Protein AF-A0A7C3JIW9-F1 (afdb_monomer_lite)

Radius of gyration: 34.27 Å; chains: 1; bounding box: 66×111×106 Å

Structure (mmCIF, N/CA/C/O backbone):
data_AF-A0A7C3JIW9-F1
#
_entry.id   AF-A0A7C3JIW9-F1
#
loop_
_atom_site.group_PDB
_atom_site.id
_atom_site.type_symbol
_atom_site.label_atom_id
_atom_site.label_alt_id
_atom_site.label_comp_id
_atom_site.label_asym_id
_atom_site.label_entity_id
_atom_site.label_seq_id
_atom_site.pdbx_PDB_ins_code
_atom_site.Cartn_x
_atom_site.Cartn_y
_atom_site.Cartn_z
_atom_site.occupancy
_atom_site.B_iso_or_equiv
_atom_site.auth_seq_id
_atom_site.auth_comp_id
_atom_site.auth_asym_id
_atom_site.auth_atom_id
_atom_site.pdbx_PDB_model_num
ATOM 1 N N . MET A 1 1 ? -49.066 8.153 -18.040 1.00 36.25 1 MET A N 1
ATOM 2 C CA . MET A 1 1 ? -49.558 6.985 -18.808 1.00 36.25 1 MET A CA 1
ATOM 3 C C . MET A 1 1 ? -48.974 7.048 -20.218 1.00 36.25 1 MET A C 1
ATOM 5 O O . MET A 1 1 ? -48.741 8.161 -20.672 1.00 36.25 1 MET A O 1
ATOM 9 N N . PRO A 1 2 ? -48.590 5.909 -20.821 1.00 54.94 2 PRO A N 1
ATOM 10 C CA . PRO A 1 2 ? -47.281 5.767 -21.467 1.00 54.94 2 PRO A CA 1
ATOM 11 C C . PRO A 1 2 ? -47.337 5.620 -22.997 1.00 54.94 2 PRO A C 1
ATOM 13 O O . PRO A 1 2 ? -48.343 5.190 -23.548 1.00 54.94 2 PRO A O 1
ATOM 16 N N . ALA A 1 3 ? -46.205 5.871 -23.660 1.00 46.78 3 ALA A N 1
ATOM 17 C CA . ALA A 1 3 ? -45.911 5.346 -24.991 1.00 46.78 3 ALA A CA 1
ATOM 18 C C . ALA A 1 3 ? -44.520 4.696 -24.953 1.00 46.78 3 ALA A C 1
ATOM 20 O O . ALA A 1 3 ? -43.492 5.370 -24.930 1.00 46.78 3 ALA A O 1
ATOM 21 N N . ALA A 1 4 ? -44.518 3.367 -24.862 1.00 42.16 4 ALA A N 1
ATOM 22 C CA . ALA A 1 4 ? -43.347 2.518 -25.000 1.00 42.16 4 ALA A CA 1
ATOM 23 C C . ALA A 1 4 ? -43.111 2.243 -26.491 1.00 42.16 4 ALA A C 1
ATOM 25 O O . ALA A 1 4 ? -44.047 1.855 -27.189 1.00 42.16 4 ALA A O 1
ATOM 26 N N . LEU A 1 5 ? -41.872 2.393 -26.968 1.00 52.31 5 LEU A N 1
ATOM 27 C CA . LEU A 1 5 ? -41.464 1.870 -28.269 1.00 52.31 5 LEU A CA 1
ATOM 28 C C . LEU A 1 5 ? -40.493 0.706 -28.054 1.00 52.31 5 LEU A C 1
ATOM 30 O O . LEU A 1 5 ? -39.359 0.871 -27.611 1.00 52.31 5 LEU A O 1
ATOM 34 N N . HIS A 1 6 ? -41.013 -0.483 -28.334 1.00 39.84 6 HIS A N 1
ATOM 35 C CA . HIS A 1 6 ? -40.306 -1.747 -28.464 1.00 39.84 6 HIS A CA 1
ATOM 36 C C . HIS A 1 6 ? -39.384 -1.717 -29.691 1.00 39.84 6 HIS A C 1
ATOM 38 O O . HIS A 1 6 ? -39.814 -1.332 -30.777 1.00 39.84 6 HIS A O 1
ATOM 44 N N . ALA A 1 7 ? -38.155 -2.213 -29.544 1.00 49.06 7 ALA A N 1
ATOM 45 C CA . ALA A 1 7 ? -37.331 -2.641 -30.669 1.00 49.06 7 ALA A CA 1
ATOM 46 C C . ALA A 1 7 ? -36.839 -4.069 -30.405 1.00 49.06 7 ALA A C 1
ATOM 48 O O . ALA A 1 7 ? -35.912 -4.311 -29.635 1.00 49.06 7 ALA A O 1
ATOM 49 N N . ASP A 1 8 ? -37.541 -4.993 -31.052 1.00 43.00 8 ASP A N 1
ATOM 50 C CA . ASP A 1 8 ? -37.304 -6.427 -31.144 1.00 43.00 8 ASP A CA 1
ATOM 51 C C . ASP A 1 8 ? -36.061 -6.700 -32.016 1.00 43.00 8 ASP A C 1
ATOM 53 O O . ASP A 1 8 ? -35.948 -6.195 -33.137 1.00 43.00 8 ASP A O 1
ATOM 57 N N . LYS A 1 9 ? -35.113 -7.500 -31.517 1.00 49.69 9 LYS A N 1
ATOM 58 C CA . LYS A 1 9 ? -34.035 -8.083 -32.331 1.00 49.69 9 LYS A CA 1
ATOM 59 C C . LYS A 1 9 ? -33.938 -9.578 -32.060 1.00 49.69 9 LYS A C 1
ATOM 61 O O . LYS A 1 9 ? -33.103 -10.049 -31.295 1.00 49.69 9 LYS A O 1
ATOM 66 N N . LYS A 1 10 ? -34.770 -10.325 -32.781 1.00 43.34 10 LYS A N 1
ATOM 67 C CA . LYS A 1 10 ? -34.590 -11.751 -33.063 1.00 43.34 10 LYS A CA 1
ATOM 68 C C . LYS A 1 10 ? -33.327 -11.954 -33.906 1.00 43.34 10 LYS A C 1
ATOM 70 O O . LYS A 1 10 ? -33.236 -11.435 -35.017 1.00 43.34 10 LYS A O 1
ATOM 75 N N . LYS A 1 11 ? -32.388 -12.778 -33.434 1.00 48.62 11 LYS A N 1
ATOM 76 C CA . LYS A 1 11 ? -31.471 -13.526 -34.309 1.00 48.62 11 LYS A CA 1
ATOM 77 C C . LYS A 1 11 ? -31.407 -14.993 -33.884 1.00 48.62 11 LYS A C 1
ATOM 79 O O . LYS A 1 11 ? -30.791 -15.354 -32.894 1.00 48.62 11 LYS A O 1
ATOM 84 N N . LEU A 1 12 ? -32.158 -15.759 -34.670 1.00 44.12 12 LEU A N 1
ATOM 85 C CA . LEU A 1 12 ? -31.989 -17.130 -35.146 1.00 44.12 12 LEU A CA 1
ATOM 86 C C . LEU A 1 12 ? -30.796 -17.964 -34.643 1.00 44.12 12 LEU A C 1
ATOM 88 O O . LEU A 1 12 ? -29.633 -17.587 -34.750 1.00 44.12 12 LEU A O 1
ATOM 92 N N . TYR A 1 13 ? -31.182 -19.172 -34.234 1.00 41.56 13 TYR A N 1
ATOM 93 C CA . TYR A 1 13 ? -30.413 -20.391 -34.018 1.00 41.56 13 TYR A CA 1
ATOM 94 C C . TYR A 1 13 ? -29.635 -20.875 -35.260 1.00 41.56 13 TYR A C 1
ATOM 96 O O . TYR A 1 13 ? -30.205 -20.994 -36.341 1.00 41.56 13 TYR A O 1
ATOM 104 N N . LEU A 1 14 ? -28.390 -21.303 -35.039 1.00 39.44 14 LEU A N 1
ATOM 105 C CA . LEU A 1 14 ? -27.704 -22.448 -35.666 1.00 39.44 14 LEU A CA 1
ATOM 106 C C . LEU A 1 14 ? -26.833 -23.035 -34.530 1.00 39.44 14 LEU A C 1
ATOM 108 O O . LEU A 1 14 ? -26.071 -22.290 -33.934 1.00 39.44 14 LEU A O 1
ATOM 112 N N . GLY A 1 15 ? -26.904 -24.283 -34.066 1.00 34.44 15 GLY A N 1
ATOM 113 C CA . GLY A 1 15 ? -27.316 -25.522 -34.710 1.00 34.44 15 GLY A CA 1
ATOM 114 C C . GLY A 1 15 ? -26.090 -26.358 -35.093 1.00 34.44 15 GLY A C 1
ATOM 115 O O . GLY A 1 15 ? -25.918 -26.595 -36.278 1.00 34.44 15 GLY A O 1
ATOM 116 N N . TRP A 1 16 ? -25.237 -26.772 -34.141 1.00 31.62 16 TRP A N 1
ATOM 117 C CA . TRP A 1 16 ? -24.147 -27.742 -34.375 1.00 31.62 16 TRP A CA 1
ATOM 118 C C . TRP A 1 16 ? -24.217 -28.902 -33.355 1.00 31.62 16 TRP A C 1
ATOM 120 O O . TRP A 1 16 ? -24.271 -28.631 -32.153 1.00 31.62 16 TRP A O 1
ATOM 130 N N . PRO A 1 17 ? -24.247 -30.177 -33.799 1.00 52.00 17 PRO A N 1
ATOM 131 C CA . PRO A 1 17 ? -24.372 -31.343 -32.927 1.00 52.00 17 PRO A CA 1
ATOM 132 C C . PRO A 1 17 ? -23.022 -31.955 -32.498 1.00 52.00 17 PRO A C 1
ATOM 134 O O . PRO A 1 17 ? -22.064 -32.005 -33.260 1.00 52.00 17 PRO A O 1
ATOM 137 N N . ILE A 1 18 ? -23.019 -32.435 -31.250 1.00 46.34 18 ILE A N 1
ATOM 138 C CA . ILE A 1 18 ? -22.405 -33.649 -30.672 1.00 46.34 18 ILE A CA 1
ATOM 139 C C . ILE A 1 18 ? -21.293 -34.341 -31.486 1.00 46.34 18 ILE A C 1
ATOM 141 O O . ILE A 1 18 ? -21.593 -34.969 -32.495 1.00 46.34 18 ILE A O 1
ATOM 145 N N . VAL A 1 19 ? -20.087 -34.445 -30.904 1.00 43.50 19 VAL A N 1
ATOM 146 C CA . VAL A 1 19 ? -19.299 -35.697 -30.904 1.00 43.50 19 VAL A CA 1
ATOM 147 C C . VAL A 1 19 ? -18.558 -35.834 -29.569 1.00 43.50 19 VAL A C 1
ATOM 149 O O . VAL A 1 19 ? -17.595 -35.124 -29.293 1.00 43.50 19 VAL A O 1
ATOM 152 N N . ALA A 1 20 ? -19.018 -36.773 -28.744 1.00 42.78 20 ALA A N 1
ATOM 153 C CA . ALA A 1 20 ? -18.214 -37.412 -27.713 1.00 42.78 20 ALA A CA 1
ATOM 154 C C . ALA A 1 20 ? -17.503 -38.610 -28.359 1.00 42.78 20 ALA A C 1
ATOM 156 O O . ALA A 1 20 ? -18.163 -39.440 -28.984 1.00 42.78 20 ALA A O 1
ATOM 157 N N . LEU A 1 21 ? -16.184 -38.722 -28.199 1.00 37.53 21 LEU A N 1
ATOM 158 C CA . LEU A 1 21 ? -15.463 -39.958 -28.487 1.00 37.53 21 LEU A CA 1
ATOM 159 C C . LEU A 1 21 ? -14.427 -40.209 -27.389 1.00 37.53 21 LEU A C 1
ATOM 161 O O . LEU A 1 21 ? -13.447 -39.484 -27.241 1.00 37.53 21 LEU A O 1
ATOM 165 N N . ILE A 1 22 ? -14.702 -41.250 -26.609 1.00 41.97 22 ILE A N 1
ATOM 166 C CA . ILE A 1 22 ? -13.777 -41.916 -25.699 1.00 41.97 22 ILE A CA 1
ATOM 167 C C . ILE A 1 22 ? -12.933 -42.870 -26.547 1.00 41.97 22 ILE A C 1
ATOM 169 O O . ILE A 1 22 ? -13.490 -43.692 -27.271 1.00 41.97 22 ILE A O 1
ATOM 173 N N . ALA A 1 23 ? -11.609 -42.809 -26.412 1.00 38.50 23 ALA A N 1
ATOM 174 C CA . ALA A 1 23 ? -10.719 -43.888 -26.826 1.00 38.50 23 ALA A CA 1
ATOM 175 C C . ALA A 1 23 ? -9.665 -44.130 -25.738 1.00 38.50 23 ALA A C 1
ATOM 177 O O . ALA A 1 23 ? -8.762 -43.328 -25.510 1.00 38.50 23 ALA A O 1
ATOM 178 N N . LEU A 1 24 ? -9.852 -45.253 -25.049 1.00 37.19 24 LEU A N 1
ATOM 179 C CA . LEU A 1 24 ? -8.865 -45.956 -24.241 1.00 37.19 24 LEU A CA 1
ATOM 180 C C . LEU A 1 24 ? -7.803 -46.598 -25.148 1.00 37.19 24 LEU A C 1
ATOM 182 O O . LEU A 1 24 ? -8.142 -47.099 -26.217 1.00 37.19 24 LEU A O 1
ATOM 186 N N . LEU A 1 25 ? -6.584 -46.685 -24.600 1.00 36.66 25 LEU A N 1
ATOM 187 C CA . LEU A 1 25 ? -5.499 -47.662 -24.815 1.00 36.66 25 LEU A CA 1
ATOM 188 C C . LEU A 1 25 ? -4.176 -47.039 -25.277 1.00 36.66 25 LEU A C 1
ATOM 190 O O . LEU A 1 25 ? -4.072 -46.437 -26.339 1.00 36.66 25 LEU A O 1
ATOM 194 N N . GLY A 1 26 ? -3.140 -47.266 -24.466 1.00 32.62 26 GLY A N 1
ATOM 195 C CA . GLY A 1 26 ? -1.760 -46.922 -24.787 1.00 32.62 26 GLY A CA 1
ATOM 196 C C . GLY A 1 26 ? -0.817 -47.083 -23.600 1.00 32.62 26 GLY A C 1
ATOM 197 O O . GLY A 1 26 ? -0.236 -46.107 -23.141 1.00 32.62 26 GLY A O 1
ATOM 198 N N . PHE A 1 27 ? -0.687 -48.309 -23.084 1.00 37.19 27 PHE A N 1
ATOM 199 C CA . PHE A 1 27 ? 0.429 -48.700 -22.221 1.00 37.19 27 PHE A CA 1
ATOM 200 C C . PHE A 1 27 ? 1.753 -48.450 -22.959 1.00 37.19 27 PHE A C 1
ATOM 202 O O . PHE A 1 27 ? 2.008 -49.049 -23.999 1.00 37.19 27 PHE A O 1
ATOM 209 N N . GLY A 1 28 ? 2.597 -47.592 -22.393 1.00 33.81 28 GLY A N 1
ATOM 210 C CA . GLY A 1 28 ? 3.961 -47.344 -22.844 1.00 33.81 28 GLY A CA 1
ATOM 211 C C . GLY A 1 28 ? 4.848 -47.105 -21.632 1.00 33.81 28 GLY A C 1
ATOM 212 O O . GLY A 1 28 ? 4.956 -45.990 -21.135 1.00 33.81 28 GLY A O 1
ATOM 213 N N . SER A 1 29 ? 5.428 -48.191 -21.129 1.00 38.28 29 SER A N 1
ATOM 214 C CA . SER A 1 29 ? 6.456 -48.207 -20.092 1.00 38.28 29 SER A CA 1
ATOM 215 C C . SER A 1 29 ? 7.681 -47.407 -20.544 1.00 38.28 29 SER A C 1
ATOM 217 O O . SER A 1 29 ? 8.340 -47.807 -21.501 1.00 38.28 29 SER A O 1
ATOM 219 N N . TRP A 1 30 ? 8.035 -46.337 -19.824 1.00 38.78 30 TRP A N 1
ATOM 220 C CA . TRP A 1 30 ? 9.399 -45.807 -19.824 1.00 38.78 30 TRP A CA 1
ATOM 221 C C . TRP A 1 30 ? 9.915 -45.728 -18.385 1.00 38.78 30 TRP A C 1
ATOM 223 O O . TRP A 1 30 ? 9.346 -45.095 -17.499 1.00 38.78 30 TRP A O 1
ATOM 233 N N . SER A 1 31 ? 10.983 -46.483 -18.187 1.00 38.09 31 SER A N 1
ATOM 234 C CA . SER A 1 31 ? 11.779 -46.711 -16.995 1.00 38.09 31 SER A CA 1
ATOM 235 C C . SER A 1 31 ? 12.385 -45.457 -16.356 1.00 38.09 31 SER A C 1
ATOM 237 O O . SER A 1 31 ? 13.038 -44.669 -17.032 1.00 38.09 31 SER A O 1
ATOM 239 N N . GLY A 1 32 ? 12.329 -45.421 -15.020 1.00 36.50 32 GLY A N 1
ATOM 240 C CA . GLY A 1 32 ? 13.514 -45.193 -14.185 1.00 36.50 32 GLY A CA 1
ATOM 241 C C . GLY A 1 32 ? 13.957 -43.748 -13.965 1.00 36.50 32 GLY A C 1
ATOM 242 O O . GLY A 1 32 ? 14.911 -43.290 -14.582 1.00 36.50 32 GLY A O 1
ATOM 243 N N . GLY A 1 33 ? 13.353 -43.082 -12.978 1.00 35.34 33 GLY A N 1
ATOM 244 C CA . GLY A 1 33 ? 13.836 -41.811 -12.435 1.00 35.34 33 GLY A CA 1
ATOM 245 C C . GLY A 1 33 ? 13.324 -41.562 -11.015 1.00 35.34 33 GLY A C 1
ATOM 246 O O . GLY A 1 33 ? 12.298 -40.925 -10.829 1.00 35.34 33 GLY A O 1
ATOM 247 N N . ASN A 1 34 ? 14.026 -42.132 -10.032 1.00 40.06 34 ASN A N 1
ATOM 248 C CA . ASN A 1 34 ? 14.029 -41.854 -8.585 1.00 40.06 34 ASN A CA 1
ATOM 249 C C . ASN A 1 34 ? 12.899 -40.978 -7.994 1.00 40.06 34 ASN A C 1
ATOM 251 O O . ASN A 1 34 ? 13.038 -39.770 -7.809 1.00 40.06 34 ASN A O 1
ATOM 255 N N . LEU A 1 35 ? 11.844 -41.645 -7.523 1.00 38.16 35 LEU A N 1
ATOM 256 C CA . LEU A 1 35 ? 10.718 -41.101 -6.748 1.00 38.16 35 LEU A CA 1
ATOM 257 C C . LEU A 1 35 ? 11.040 -40.911 -5.244 1.00 38.16 35 LEU A C 1
ATOM 259 O O . LEU A 1 35 ? 10.165 -41.040 -4.393 1.00 38.16 35 LEU A O 1
ATOM 263 N N . ALA A 1 36 ? 12.300 -40.615 -4.901 1.00 38.00 36 ALA A N 1
ATOM 264 C CA . ALA A 1 36 ? 12.780 -40.544 -3.511 1.00 38.00 36 ALA A CA 1
ATOM 265 C C . ALA A 1 36 ? 13.490 -39.226 -3.132 1.00 38.00 36 ALA A C 1
ATOM 267 O O . ALA A 1 36 ? 14.061 -39.131 -2.051 1.00 38.00 36 ALA A O 1
ATOM 268 N N . ALA A 1 37 ? 13.430 -38.187 -3.976 1.00 38.22 37 ALA A N 1
ATOM 269 C CA . ALA A 1 37 ? 14.024 -36.872 -3.683 1.00 38.22 37 ALA A CA 1
ATOM 270 C C . ALA A 1 37 ? 12.998 -35.750 -3.403 1.00 38.22 37 ALA A C 1
ATOM 272 O O . ALA A 1 37 ? 13.388 -34.608 -3.184 1.00 38.22 37 ALA A O 1
ATOM 273 N N . ALA A 1 38 ? 11.694 -36.051 -3.369 1.00 39.50 38 ALA A N 1
ATOM 274 C CA . ALA A 1 38 ? 10.639 -35.045 -3.176 1.00 39.50 38 ALA A CA 1
ATOM 275 C C . ALA A 1 38 ? 9.995 -35.041 -1.771 1.00 39.50 38 ALA A C 1
ATOM 277 O O . ALA A 1 38 ? 9.020 -34.328 -1.553 1.00 39.50 38 ALA A O 1
ATOM 278 N N . LEU A 1 39 ? 10.520 -35.816 -0.811 1.00 34.81 39 LEU A N 1
ATOM 279 C CA . LEU A 1 39 ? 9.907 -35.989 0.519 1.00 34.81 39 LEU A CA 1
ATOM 280 C C . LEU A 1 39 ? 10.653 -35.323 1.688 1.00 34.81 39 LEU A C 1
ATOM 282 O O . LEU A 1 39 ? 10.288 -35.548 2.833 1.00 34.81 39 LEU A O 1
ATOM 286 N N . ASN A 1 40 ? 11.631 -34.450 1.434 1.00 41.41 40 ASN A N 1
ATOM 287 C CA . ASN A 1 40 ? 12.271 -33.650 2.487 1.00 41.41 40 ASN A CA 1
ATOM 288 C C . ASN A 1 40 ? 12.346 -32.168 2.104 1.00 41.41 40 ASN A C 1
ATOM 290 O O . ASN A 1 40 ? 13.406 -31.618 1.817 1.00 41.41 40 ASN A O 1
ATOM 294 N N . SER A 1 41 ? 11.200 -31.495 2.119 1.00 35.56 41 SER A N 1
ATOM 295 C CA . SER A 1 41 ? 11.153 -30.039 2.267 1.00 35.56 41 SER A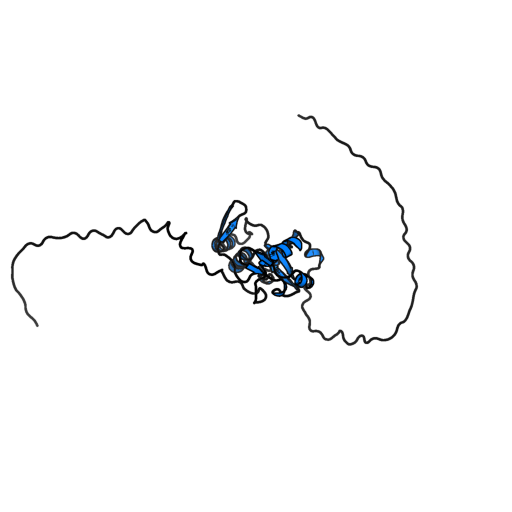 CA 1
ATOM 296 C C . SER A 1 41 ? 10.188 -29.697 3.399 1.00 35.56 41 SER A C 1
ATOM 298 O O . SER A 1 41 ? 9.078 -30.234 3.423 1.00 35.56 41 SER A O 1
ATOM 300 N N . PRO A 1 42 ? 10.606 -28.866 4.371 1.00 39.97 42 PRO A N 1
ATOM 301 C CA . PRO A 1 42 ? 9.803 -28.584 5.546 1.00 39.97 42 PRO A CA 1
ATOM 302 C C . PRO A 1 42 ? 8.535 -27.836 5.137 1.00 39.97 42 PRO A C 1
ATOM 304 O O . PRO A 1 42 ? 8.551 -26.982 4.249 1.00 39.97 42 PRO A O 1
ATOM 307 N N . ALA A 1 43 ? 7.437 -28.199 5.794 1.00 45.31 43 ALA A N 1
ATOM 308 C CA . ALA A 1 43 ? 6.104 -27.666 5.589 1.00 45.31 43 ALA A CA 1
ATOM 309 C C . ALA A 1 43 ? 6.096 -26.129 5.520 1.00 45.31 43 ALA A C 1
ATOM 311 O O . ALA A 1 43 ? 6.253 -25.445 6.530 1.00 45.31 43 ALA A O 1
ATOM 312 N N . VAL A 1 44 ? 5.854 -25.587 4.326 1.00 43.12 44 VAL A N 1
ATOM 313 C CA . VAL A 1 44 ? 5.337 -24.227 4.173 1.00 43.12 44 VAL A CA 1
ATOM 314 C C . VAL A 1 44 ? 3.827 -24.353 4.039 1.00 43.12 44 VAL A C 1
ATOM 316 O O . VAL A 1 44 ? 3.309 -24.714 2.986 1.00 43.12 44 VAL A O 1
ATOM 319 N N . ASP A 1 45 ? 3.173 -24.147 5.179 1.00 35.69 45 ASP A N 1
ATOM 320 C CA . ASP A 1 45 ? 1.792 -23.702 5.378 1.00 35.69 45 ASP A CA 1
ATOM 321 C C . ASP A 1 45 ? 0.924 -23.636 4.103 1.00 35.69 45 ASP A C 1
ATOM 323 O O . ASP A 1 45 ? 0.937 -22.667 3.336 1.00 35.69 45 ASP A O 1
ATOM 327 N N . ARG A 1 46 ? 0.146 -24.705 3.889 1.00 36.12 46 ARG A N 1
ATOM 328 C CA . ARG A 1 46 ? -0.949 -24.758 2.917 1.00 36.12 46 ARG A CA 1
ATOM 329 C C . ARG A 1 46 ? -2.131 -23.934 3.440 1.00 36.12 46 ARG A C 1
ATOM 331 O O . ARG A 1 46 ? -3.117 -24.484 3.915 1.00 36.12 46 ARG A O 1
ATOM 338 N N . SER A 1 47 ? -2.067 -22.623 3.249 1.00 33.88 47 SER A N 1
ATOM 339 C CA . SER A 1 47 ? -3.252 -21.762 3.120 1.00 33.88 47 SER A CA 1
ATOM 340 C C . SER A 1 47 ? -3.179 -20.993 1.795 1.00 33.88 47 SER A C 1
ATOM 342 O O . SER A 1 47 ? -3.139 -19.762 1.726 1.00 33.88 47 SER A O 1
ATOM 344 N N . TYR A 1 48 ? -3.081 -21.757 0.704 1.00 39.22 48 TYR A N 1
ATOM 345 C CA . TYR A 1 48 ? -3.110 -21.233 -0.658 1.00 39.22 48 TYR A CA 1
ATOM 346 C C . TYR A 1 48 ? -4.570 -20.946 -1.025 1.00 39.22 48 TYR A C 1
ATOM 348 O O . TYR A 1 48 ? -5.337 -21.857 -1.323 1.00 39.22 48 TYR A O 1
ATOM 356 N N . VAL A 1 49 ? -4.958 -19.674 -0.949 1.00 43.94 49 VAL A N 1
ATOM 357 C CA . VAL A 1 49 ? -6.151 -19.166 -1.633 1.00 43.94 49 VAL A CA 1
ATOM 358 C C . VAL A 1 49 ? -5.884 -19.338 -3.135 1.00 43.94 49 VAL A C 1
ATOM 360 O O . VAL A 1 49 ? -4.803 -18.972 -3.603 1.00 43.94 49 VAL A O 1
ATOM 363 N N . GLY A 1 50 ? -6.787 -20.008 -3.852 1.00 41.56 50 GLY A N 1
ATOM 364 C CA . GLY A 1 50 ? -6.602 -20.374 -5.258 1.00 41.56 50 GLY A CA 1
ATOM 365 C C . GLY A 1 50 ? -6.398 -19.153 -6.158 1.00 41.56 50 GLY A C 1
ATOM 366 O O . GLY A 1 50 ? -6.829 -18.049 -5.835 1.00 41.56 50 GLY A O 1
ATOM 367 N N . ALA A 1 51 ? -5.744 -19.352 -7.306 1.00 51.78 51 ALA A N 1
ATOM 368 C CA . ALA A 1 51 ? -5.476 -18.297 -8.289 1.00 51.78 51 ALA A CA 1
ATOM 369 C C . ALA A 1 51 ? -6.749 -17.587 -8.808 1.00 51.78 51 ALA A C 1
ATOM 371 O O . ALA A 1 51 ? -6.657 -16.472 -9.321 1.00 51.78 51 ALA A O 1
ATOM 372 N N . ASP A 1 52 ? -7.920 -18.203 -8.637 1.00 52.56 52 ASP A N 1
ATOM 373 C CA . ASP A 1 52 ? -9.214 -17.677 -9.078 1.00 52.56 52 ASP A CA 1
ATOM 374 C C . ASP A 1 52 ? -9.700 -16.475 -8.230 1.00 52.56 52 ASP A C 1
ATOM 376 O O . ASP A 1 52 ? -10.379 -15.581 -8.746 1.00 52.56 52 ASP A O 1
ATOM 380 N N . ASP A 1 53 ? -9.261 -16.375 -6.969 1.00 61.78 53 ASP A N 1
ATOM 381 C CA . ASP A 1 53 ? -9.660 -15.320 -6.018 1.00 61.78 53 ASP A CA 1
ATOM 382 C C . ASP A 1 53 ? -8.797 -14.041 -6.102 1.00 61.78 53 ASP A C 1
ATOM 384 O O . ASP A 1 53 ? -9.061 -13.061 -5.400 1.00 61.78 53 ASP A O 1
ATOM 388 N N . GLU A 1 54 ? -7.764 -14.021 -6.956 1.00 81.75 54 GLU A N 1
ATOM 389 C CA . GLU A 1 54 ? -6.870 -12.862 -7.168 1.00 81.75 54 GLU A CA 1
ATOM 390 C C . GLU A 1 54 ? -7.098 -12.144 -8.502 1.00 81.75 54 GLU A C 1
ATOM 392 O O . GLU A 1 54 ? -6.265 -11.361 -8.971 1.00 81.75 54 GLU A O 1
ATOM 397 N N . SER A 1 55 ? -8.237 -12.415 -9.132 1.00 82.56 55 SER A N 1
ATOM 398 C CA . SER A 1 55 ? -8.647 -11.780 -10.378 1.00 82.56 55 SER A CA 1
ATOM 399 C C . SER A 1 55 ? -8.801 -10.262 -10.210 1.00 82.56 55 SER A C 1
ATOM 401 O O . SER A 1 55 ? -9.291 -9.757 -9.201 1.00 82.56 55 SER A O 1
ATOM 403 N N . ALA A 1 56 ? -8.353 -9.499 -11.211 1.00 83.75 56 ALA A N 1
ATOM 404 C CA . ALA A 1 56 ? -8.403 -8.041 -11.161 1.00 83.75 56 ALA A CA 1
ATOM 405 C C . ALA A 1 56 ? -9.844 -7.536 -10.984 1.00 83.75 56 ALA A C 1
ATOM 407 O O . ALA A 1 56 ? -10.753 -7.961 -11.690 1.00 83.75 56 ALA A O 1
ATOM 408 N N . GLY A 1 57 ? -10.033 -6.593 -10.065 1.00 83.62 57 GLY A N 1
ATOM 409 C CA . GLY A 1 57 ? -11.343 -6.055 -9.712 1.00 83.62 57 GLY A CA 1
ATOM 410 C C . GLY A 1 57 ? -12.060 -6.829 -8.606 1.00 83.62 57 GLY A C 1
ATOM 411 O O . GLY A 1 57 ? -12.978 -6.265 -8.010 1.00 83.62 57 GLY A O 1
ATOM 412 N N . THR A 1 58 ? -11.615 -8.044 -8.270 1.00 90.12 58 THR A N 1
ATOM 413 C CA . THR A 1 58 ? -12.235 -8.878 -7.236 1.00 90.12 58 THR A CA 1
ATOM 414 C C . THR A 1 58 ? -12.076 -8.259 -5.858 1.00 90.12 58 THR A C 1
ATOM 416 O O . THR A 1 58 ? -10.974 -7.899 -5.427 1.00 90.12 58 THR A O 1
ATOM 419 N N . PHE A 1 59 ? -13.213 -8.123 -5.181 1.00 90.75 59 PHE A N 1
ATOM 420 C CA . PHE A 1 59 ? -13.321 -7.613 -3.824 1.00 90.75 59 PHE A CA 1
ATOM 421 C C . PHE A 1 59 ? -13.171 -8.752 -2.814 1.00 90.75 59 PHE A C 1
ATOM 423 O O . PHE A 1 59 ? -13.778 -9.809 -2.965 1.00 90.75 59 PHE A O 1
ATOM 430 N N . CYS A 1 60 ? -12.391 -8.528 -1.760 1.00 92.94 60 CYS A N 1
A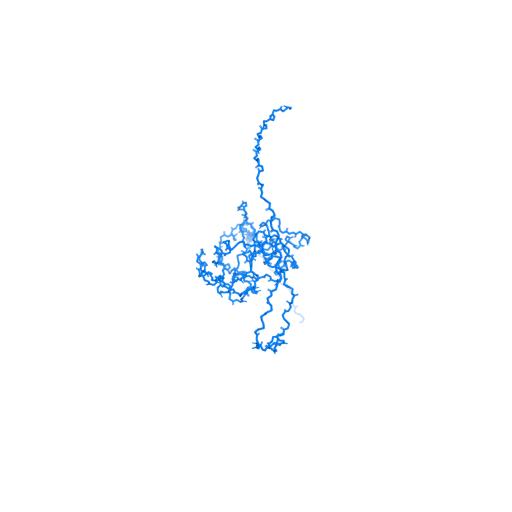TOM 431 C CA . CYS A 1 60 ? -12.230 -9.480 -0.666 1.00 92.94 60 CYS A CA 1
ATOM 432 C C . CYS A 1 60 ? -11.918 -8.764 0.655 1.00 92.94 60 CYS A C 1
ATOM 434 O O . CYS A 1 60 ? -11.562 -7.585 0.678 1.00 92.94 60 CYS A O 1
ATOM 436 N N . ARG A 1 61 ? -12.020 -9.484 1.779 1.00 95.00 61 ARG A N 1
ATOM 437 C CA . ARG A 1 61 ? -11.441 -9.036 3.052 1.00 95.00 61 ARG A CA 1
ATOM 438 C C . ARG A 1 61 ? -10.106 -9.734 3.258 1.00 95.00 61 ARG A C 1
ATOM 440 O O . ARG A 1 61 ? -10.037 -10.959 3.227 1.00 95.00 61 ARG A O 1
ATOM 447 N N . LEU A 1 62 ? -9.054 -8.958 3.496 1.00 95.75 62 LEU A N 1
ATOM 448 C CA . LEU A 1 62 ? -7.714 -9.479 3.763 1.00 95.75 62 LEU A CA 1
ATOM 449 C C . LEU A 1 62 ? -7.254 -9.101 5.162 1.00 95.75 62 LEU A C 1
ATOM 451 O O . LEU A 1 62 ? -7.590 -8.036 5.676 1.00 95.75 62 LEU A O 1
ATOM 455 N N . GLU A 1 63 ? -6.430 -9.951 5.765 1.00 97.25 63 GLU A N 1
ATOM 456 C CA . GLU A 1 63 ? -5.754 -9.606 7.009 1.00 97.25 63 GLU A CA 1
ATOM 457 C C . GLU A 1 63 ? -4.772 -8.455 6.783 1.00 97.25 63 GLU A C 1
ATOM 459 O O . GLU A 1 63 ? -3.847 -8.554 5.967 1.00 97.25 63 GLU A O 1
ATOM 464 N N . ALA A 1 64 ? -4.917 -7.380 7.558 1.00 97.25 64 ALA A N 1
ATOM 465 C CA . ALA A 1 64 ? -4.070 -6.200 7.435 1.00 97.25 64 ALA A CA 1
ATOM 466 C C . ALA A 1 64 ? -2.584 -6.540 7.609 1.00 97.25 64 ALA A C 1
ATOM 468 O O . ALA A 1 64 ? -1.730 -5.919 6.976 1.00 97.25 64 ALA A O 1
ATOM 469 N N . ALA A 1 65 ? -2.257 -7.534 8.441 1.00 96.00 65 ALA A N 1
ATOM 470 C CA . ALA A 1 65 ? -0.892 -7.987 8.705 1.00 96.00 65 ALA A CA 1
ATOM 471 C C . ALA A 1 65 ? -0.220 -8.665 7.493 1.00 96.00 65 ALA A C 1
ATOM 473 O O . ALA A 1 65 ? 1.004 -8.609 7.363 1.00 96.00 65 ALA A O 1
ATOM 474 N N . ARG A 1 66 ? -0.995 -9.253 6.570 1.00 97.00 66 ARG A N 1
ATOM 475 C CA . ARG A 1 66 ? -0.465 -9.954 5.383 1.00 97.00 66 ARG A CA 1
ATOM 476 C C . ARG A 1 66 ? -0.069 -9.009 4.246 1.00 97.00 66 ARG A C 1
ATOM 478 O O . ARG A 1 66 ? 0.719 -9.397 3.382 1.00 97.00 66 ARG A O 1
ATOM 485 N N . ILE A 1 67 ? -0.589 -7.782 4.244 1.00 98.25 67 ILE A N 1
ATOM 486 C CA . ILE A 1 67 ? -0.365 -6.794 3.181 1.00 98.25 67 ILE A CA 1
ATOM 487 C C . ILE A 1 67 ? 0.910 -5.997 3.464 1.00 98.25 67 ILE A C 1
ATOM 489 O O . ILE A 1 67 ? 1.116 -5.487 4.558 1.00 98.25 67 ILE A O 1
ATOM 493 N N . ARG A 1 68 ? 1.788 -5.850 2.479 1.00 98.50 68 ARG A N 1
ATOM 494 C CA . ARG A 1 68 ? 3.040 -5.102 2.605 1.00 98.50 68 ARG A CA 1
ATOM 495 C C . ARG A 1 68 ? 2.948 -3.725 1.959 1.00 98.50 68 ARG A C 1
ATOM 497 O O . ARG A 1 68 ? 2.164 -3.492 1.043 1.00 98.50 68 ARG A O 1
ATOM 504 N N . TYR A 1 69 ? 3.784 -2.803 2.412 1.00 98.56 69 TYR A N 1
ATOM 505 C CA . TYR A 1 69 ? 3.936 -1.493 1.788 1.00 98.56 69 TYR A CA 1
ATOM 506 C C . TYR A 1 69 ? 4.856 -1.591 0.578 1.00 98.56 69 TYR A C 1
ATOM 508 O O . TYR A 1 69 ? 5.958 -2.116 0.682 1.00 98.56 69 TYR A O 1
ATOM 516 N N . SER A 1 70 ? 4.432 -1.083 -0.576 1.00 98.00 70 SER A N 1
ATOM 517 C CA . SER A 1 70 ? 5.332 -0.981 -1.734 1.00 98.00 70 SER A CA 1
ATOM 518 C C . SER A 1 70 ? 6.251 0.250 -1.666 1.00 98.00 70 SER A C 1
ATOM 520 O O . SER A 1 70 ? 7.318 0.244 -2.270 1.00 98.00 70 SER A O 1
ATOM 522 N N . GLN A 1 71 ? 5.888 1.262 -0.873 1.00 96.44 71 GLN A N 1
ATOM 523 C CA . GLN A 1 71 ? 6.603 2.532 -0.732 1.00 96.44 71 GLN A CA 1
ATOM 524 C C . GLN A 1 71 ? 7.338 2.604 0.612 1.00 96.44 71 GLN A C 1
ATOM 526 O O . GLN A 1 71 ? 6.904 2.000 1.593 1.00 96.44 71 GLN A O 1
ATOM 531 N N . SER A 1 72 ? 8.451 3.339 0.661 1.00 95.75 72 SER A N 1
ATOM 532 C CA . SER A 1 72 ? 9.247 3.570 1.878 1.00 95.75 72 SER A CA 1
ATOM 533 C C . SER A 1 72 ? 8.680 4.655 2.796 1.00 95.75 72 SER A C 1
ATOM 535 O O . SER A 1 72 ? 8.848 4.576 4.015 1.00 95.75 72 SER A O 1
ATOM 537 N N . THR A 1 73 ? 7.989 5.646 2.227 1.00 95.38 73 THR A N 1
ATOM 538 C CA . THR A 1 73 ? 7.391 6.764 2.967 1.00 95.38 73 THR A CA 1
ATOM 539 C C . THR A 1 73 ? 5.957 7.055 2.528 1.00 95.38 73 THR A C 1
ATOM 541 O O . THR A 1 73 ? 5.589 6.717 1.407 1.00 95.38 73 THR A O 1
ATOM 544 N N . TYR A 1 74 ? 5.147 7.686 3.384 1.00 94.50 74 T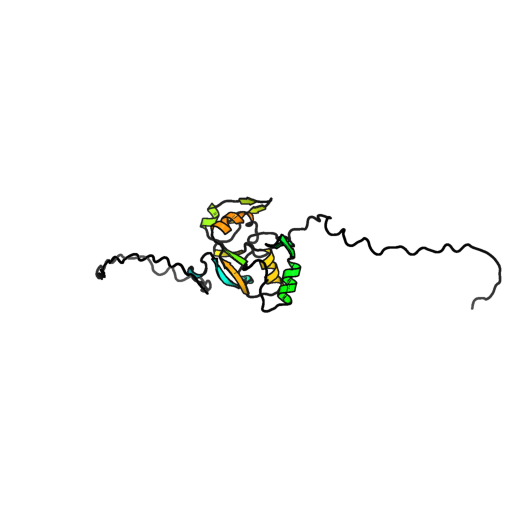YR A N 1
ATOM 545 C CA . TYR A 1 74 ? 3.794 8.162 3.053 1.00 94.50 74 TYR A CA 1
ATOM 546 C C . TYR A 1 74 ? 3.570 9.608 3.512 1.00 94.50 74 TYR A C 1
ATOM 548 O O . TYR A 1 74 ? 4.172 10.053 4.482 1.00 94.50 74 TYR A O 1
ATOM 556 N N . SER A 1 75 ? 2.692 10.361 2.844 1.00 92.19 75 SER A N 1
ATOM 557 C CA . SER A 1 75 ? 2.292 11.697 3.311 1.00 92.19 75 SER A CA 1
ATOM 558 C C . SER A 1 75 ? 1.219 11.614 4.401 1.00 92.19 75 SER A C 1
ATOM 560 O O . SER A 1 75 ? 0.340 10.758 4.333 1.00 92.19 75 SER A O 1
ATOM 562 N N . LEU A 1 76 ? 1.238 12.539 5.362 1.00 92.56 76 LEU A N 1
ATOM 563 C CA . LEU A 1 76 ? 0.225 12.599 6.428 1.00 92.56 76 LEU A CA 1
ATOM 564 C C . LEU A 1 76 ? -1.173 12.970 5.916 1.00 92.56 76 LEU A C 1
ATOM 566 O O . LEU A 1 76 ? -2.165 12.618 6.543 1.00 92.56 76 LEU A O 1
ATOM 570 N N . TYR A 1 77 ? -1.246 13.614 4.751 1.00 90.44 77 TYR A N 1
ATOM 571 C CA . TYR A 1 77 ? -2.488 14.060 4.128 1.00 90.44 77 TYR A CA 1
ATOM 572 C C . TYR A 1 77 ? -2.669 13.444 2.747 1.00 90.44 77 TYR A C 1
ATOM 574 O O . TYR A 1 77 ? -1.688 13.162 2.047 1.00 90.44 77 TYR A O 1
ATOM 582 N N . GLY A 1 78 ? -3.920 13.261 2.341 1.00 85.06 78 GLY A N 1
ATOM 583 C CA . GLY A 1 78 ? -4.327 12.846 1.008 1.00 85.06 78 GLY A CA 1
ATOM 584 C C . GLY A 1 78 ? -5.450 13.697 0.448 1.00 85.06 78 GLY A C 1
ATOM 585 O O . GLY A 1 78 ? -6.144 14.371 1.195 1.00 85.06 78 GLY A O 1
ATOM 586 N N . LYS A 1 79 ? -5.616 13.656 -0.874 1.00 82.94 79 LYS A N 1
ATOM 587 C CA . LYS A 1 79 ? -6.783 14.227 -1.547 1.00 82.94 79 LYS A CA 1
ATOM 588 C C . LYS A 1 79 ? -7.890 13.181 -1.623 1.00 82.94 79 LYS A C 1
ATOM 590 O O . LYS A 1 79 ? -7.605 12.006 -1.865 1.00 82.94 79 LYS A O 1
ATOM 595 N N . THR A 1 80 ? -9.116 13.623 -1.413 1.00 78.12 80 THR A N 1
ATOM 596 C CA . THR A 1 80 ? -10.343 12.880 -1.716 1.00 78.12 80 THR A CA 1
ATOM 597 C C . THR A 1 80 ? -10.702 13.063 -3.194 1.00 78.12 80 THR A C 1
ATOM 599 O O . THR A 1 80 ? -10.159 13.946 -3.862 1.00 78.12 80 THR A O 1
ATOM 602 N N . GLU A 1 81 ? -11.602 12.230 -3.715 1.00 74.25 81 GLU A N 1
ATOM 603 C CA . GLU A 1 81 ? -12.085 12.341 -5.102 1.00 74.25 81 GLU A CA 1
ATOM 604 C C . GLU A 1 81 ? -12.859 13.646 -5.341 1.00 74.25 81 GLU A C 1
ATOM 606 O O . GLU A 1 81 ? -12.765 14.234 -6.413 1.00 74.25 81 GLU A O 1
ATOM 611 N N . GLU A 1 82 ? -13.520 14.161 -4.303 1.00 77.81 82 GLU A N 1
ATOM 612 C CA . GLU A 1 82 ? -14.267 15.425 -4.309 1.00 77.81 82 GLU A CA 1
ATOM 613 C C . GLU A 1 82 ? -13.364 16.668 -4.183 1.00 77.81 82 GLU A C 1
ATOM 615 O O . GLU A 1 82 ? -13.841 17.795 -4.081 1.00 77.81 82 GLU A O 1
ATOM 620 N N . GLY A 1 83 ? -12.038 16.490 -4.169 1.00 78.06 83 GLY A N 1
ATOM 621 C CA . GLY A 1 83 ? -11.075 17.589 -4.064 1.00 78.06 83 GLY A CA 1
ATOM 622 C C . GLY A 1 83 ? -10.814 18.093 -2.640 1.00 78.06 83 GLY A C 1
ATOM 623 O O . GLY A 1 83 ? -9.952 18.952 -2.457 1.00 78.06 83 GLY A O 1
ATOM 624 N N . GLY A 1 84 ? -11.480 17.535 -1.624 1.00 83.38 84 GLY A N 1
ATOM 625 C CA . GLY A 1 84 ? -11.152 17.749 -0.211 1.00 83.38 84 GLY A CA 1
ATOM 626 C C . GLY A 1 84 ? -9.846 17.063 0.210 1.00 83.38 84 GLY A C 1
ATOM 627 O O . GLY A 1 84 ? -9.271 16.274 -0.546 1.00 83.38 84 GLY A O 1
ATOM 628 N N . PHE A 1 85 ? -9.398 17.315 1.439 1.00 85.62 85 PHE A N 1
ATOM 629 C CA . PHE A 1 85 ? -8.244 16.642 2.038 1.00 85.62 85 PHE A CA 1
ATOM 630 C C . PHE A 1 85 ? -8.677 15.769 3.212 1.00 85.62 85 PHE A C 1
ATOM 632 O O . PHE A 1 85 ? -9.619 16.108 3.917 1.00 85.62 85 PHE A O 1
ATOM 639 N N . TYR A 1 86 ? -7.966 14.667 3.425 1.00 87.12 86 TYR A N 1
ATOM 640 C CA . TYR A 1 86 ? -8.087 13.850 4.628 1.00 87.12 86 TYR A CA 1
ATOM 641 C C . TYR A 1 86 ? -6.704 13.650 5.241 1.00 87.12 86 TYR A C 1
ATOM 643 O O . TYR A 1 86 ? -5.714 13.503 4.510 1.00 87.12 86 TYR A O 1
ATOM 651 N N . SER A 1 87 ? -6.619 13.613 6.566 1.00 93.44 87 SER A N 1
ATOM 652 C CA . SER A 1 87 ? -5.404 13.208 7.268 1.00 93.44 87 SER A CA 1
ATOM 653 C C . SER A 1 87 ? -5.429 11.720 7.628 1.00 93.44 87 SER A C 1
ATOM 655 O O . SER A 1 87 ? -6.473 11.077 7.751 1.00 93.44 87 SER A O 1
ATOM 657 N N . VAL A 1 88 ? -4.243 11.134 7.786 1.00 95.56 88 VAL A N 1
ATOM 658 C CA . VAL A 1 88 ? -4.104 9.761 8.291 1.00 95.56 88 VAL A CA 1
ATOM 659 C C . VAL A 1 88 ? -4.601 9.666 9.735 1.00 95.56 88 VAL A C 1
ATOM 661 O O . VAL A 1 88 ? -5.189 8.652 10.093 1.00 95.56 88 VAL A O 1
ATOM 664 N N . GLU A 1 89 ? -4.409 10.713 10.536 1.00 95.94 89 GLU A N 1
ATOM 665 C CA . GLU A 1 89 ? -4.859 10.771 11.929 1.00 95.94 89 GLU A CA 1
ATOM 666 C C . GLU A 1 89 ? -6.388 10.771 12.046 1.00 95.94 89 GLU A C 1
ATOM 668 O O . GLU A 1 89 ? -6.933 9.943 12.772 1.00 95.94 89 GLU A O 1
ATOM 673 N N . GLU A 1 90 ? -7.088 11.593 11.259 1.00 95.19 90 GLU A N 1
ATOM 674 C CA . GLU A 1 90 ? -8.558 11.592 11.207 1.00 95.19 90 GLU A CA 1
ATOM 675 C C . GLU A 1 90 ? -9.103 10.228 10.776 1.00 95.19 90 GLU A C 1
ATOM 677 O O . GLU A 1 90 ? -10.042 9.724 11.385 1.00 95.19 90 GLU A O 1
ATOM 682 N N . ASN A 1 91 ? -8.483 9.579 9.783 1.00 96.44 91 ASN A N 1
ATOM 683 C CA . ASN A 1 91 ? -8.882 8.227 9.384 1.00 96.44 91 ASN A CA 1
ATOM 684 C C . ASN A 1 91 ? -8.706 7.212 10.525 1.00 96.44 91 ASN A C 1
ATOM 686 O O . ASN A 1 91 ? -9.537 6.320 10.683 1.00 96.44 91 ASN A O 1
ATOM 690 N N . ILE A 1 92 ? -7.611 7.306 11.291 1.00 98.00 92 ILE A N 1
ATOM 691 C CA . ILE A 1 92 ? -7.370 6.426 12.444 1.00 98.00 92 ILE A CA 1
ATOM 692 C C . ILE A 1 92 ? -8.451 6.647 13.495 1.00 98.00 92 ILE A C 1
ATOM 694 O O . ILE A 1 92 ? -8.996 5.673 14.007 1.00 98.00 92 ILE A O 1
ATOM 698 N N . GLN A 1 93 ? -8.738 7.908 13.817 1.00 98.06 93 GLN A N 1
ATOM 699 C CA . GLN A 1 93 ? -9.731 8.257 14.822 1.00 98.06 93 GLN A CA 1
ATOM 700 C C . GLN A 1 93 ? -11.121 7.775 14.402 1.00 98.06 93 GLN A C 1
ATOM 702 O O . GLN A 1 93 ? -11.760 7.042 15.149 1.00 98.06 93 GLN A O 1
ATOM 707 N N . TRP A 1 94 ? -11.524 8.049 13.160 1.00 97.38 94 TRP A N 1
ATOM 708 C CA . TRP A 1 94 ? -12.805 7.596 12.624 1.00 97.38 94 TRP A CA 1
ATOM 709 C C . TRP A 1 94 ? -12.966 6.072 12.718 1.00 97.38 94 TRP A C 1
ATOM 711 O O . TRP A 1 94 ? -13.992 5.590 13.189 1.00 97.38 94 TRP A O 1
ATOM 721 N N . LEU A 1 95 ? -11.935 5.305 12.343 1.00 98.00 95 LEU A N 1
ATOM 722 C CA . LEU A 1 95 ? -11.964 3.837 12.413 1.00 98.00 95 LEU A CA 1
ATOM 723 C C . LEU A 1 95 ? -12.022 3.298 13.849 1.00 98.00 95 LEU A C 1
ATOM 725 O O . LEU A 1 95 ? -12.523 2.194 14.058 1.00 98.00 95 LEU A O 1
ATOM 729 N N . LYS A 1 96 ? -11.491 4.036 14.828 1.00 98.06 96 LYS A N 1
ATOM 730 C CA . LYS A 1 96 ? -11.630 3.688 16.249 1.00 98.06 96 LYS A CA 1
ATOM 731 C C . LYS A 1 96 ? -13.044 3.966 16.752 1.00 98.06 96 LYS A C 1
ATOM 733 O O . LYS A 1 96 ? -13.573 3.153 17.502 1.00 98.06 96 LYS A O 1
ATOM 738 N N . ASP A 1 97 ? -13.636 5.072 16.311 1.00 98.31 97 ASP A N 1
ATOM 739 C CA . ASP A 1 97 ? -14.977 5.497 16.719 1.00 98.31 97 ASP A CA 1
ATOM 740 C C . ASP A 1 97 ? -16.087 4.647 16.076 1.00 98.31 97 ASP A C 1
ATOM 742 O O . ASP A 1 97 ? -17.159 4.499 16.657 1.00 98.31 97 ASP A O 1
ATOM 746 N N . HIS A 1 98 ? -15.817 4.034 14.917 1.00 97.88 98 HIS A N 1
ATOM 747 C CA . HIS A 1 98 ? -16.777 3.215 14.168 1.00 97.88 98 HIS A CA 1
ATOM 748 C C . HIS A 1 98 ? -16.263 1.776 14.014 1.00 97.88 98 HIS A C 1
ATOM 750 O O . HIS A 1 98 ? -15.861 1.380 12.921 1.00 97.88 98 HIS A O 1
ATOM 756 N N . PRO A 1 99 ? -16.216 0.956 15.081 1.00 96.31 99 PRO A N 1
ATOM 757 C CA . PRO A 1 99 ? -15.500 -0.320 15.091 1.00 96.31 99 PRO A CA 1
ATOM 758 C C . PRO A 1 99 ? -16.041 -1.387 14.123 1.00 96.31 99 PRO A C 1
ATOM 760 O O . PRO A 1 99 ? -15.310 -2.327 13.814 1.00 96.31 99 PRO A O 1
ATOM 763 N N . ASP A 1 100 ? -17.245 -1.230 13.592 1.00 95.69 100 ASP A N 1
ATOM 764 C CA . ASP A 1 100 ? -17.842 -2.191 12.658 1.00 95.69 100 ASP A CA 1
ATOM 765 C C . ASP A 1 100 ? -17.890 -1.676 11.213 1.00 95.69 100 ASP A C 1
ATOM 767 O O . ASP A 1 100 ? -18.353 -2.376 10.313 1.00 95.69 100 ASP A O 1
ATOM 771 N N . GLU A 1 101 ? -17.360 -0.474 10.971 1.00 96.56 101 GLU A N 1
ATOM 772 C CA . GLU A 1 101 ? -17.408 0.181 9.670 1.00 96.56 101 GLU A CA 1
ATOM 773 C C . GLU A 1 101 ? -16.019 0.357 9.039 1.00 96.56 101 GLU A C 1
ATOM 775 O O . GLU A 1 101 ? -14.974 0.479 9.695 1.00 96.56 101 GLU A O 1
ATOM 780 N N . ASP A 1 102 ? -16.026 0.369 7.710 1.00 96.50 102 ASP A N 1
ATOM 781 C CA . ASP A 1 102 ? -14.881 0.695 6.872 1.00 96.50 102 ASP A CA 1
ATOM 782 C C . ASP A 1 102 ? -14.902 2.181 6.499 1.00 96.50 102 ASP A C 1
ATOM 784 O O . ASP A 1 102 ? -15.953 2.812 6.545 1.00 96.50 102 ASP A O 1
ATOM 788 N N . LEU A 1 103 ? -13.743 2.749 6.131 1.00 94.06 103 LEU A N 1
ATOM 789 C CA . LEU A 1 103 ? -13.674 4.165 5.753 1.00 94.06 103 LEU A CA 1
ATOM 790 C C . LEU A 1 103 ? -14.699 4.454 4.642 1.00 94.06 103 LEU A C 1
ATOM 792 O O . LEU A 1 103 ? -14.637 3.801 3.594 1.00 94.06 103 LEU A O 1
ATOM 796 N N . PRO A 1 104 ? -15.587 5.451 4.808 1.00 91.25 104 PRO A N 1
ATOM 797 C CA . PRO A 1 104 ? -16.629 5.715 3.822 1.00 91.25 104 PRO A CA 1
ATOM 798 C C . PRO A 1 104 ? -16.071 6.402 2.566 1.00 91.25 104 PRO A C 1
ATOM 800 O O . PRO A 1 104 ? -16.773 6.549 1.571 1.00 91.25 104 PRO A O 1
ATOM 803 N N . TRP A 1 105 ? -14.788 6.782 2.582 1.00 88.75 105 TRP A N 1
ATOM 804 C CA . TRP A 1 105 ? -14.074 7.387 1.462 1.00 88.75 105 TRP A CA 1
ATOM 805 C C . TRP A 1 105 ? -12.907 6.528 0.954 1.00 88.75 105 TRP A C 1
ATOM 807 O O . TRP A 1 105 ? -12.202 5.841 1.696 1.00 88.75 105 TRP A O 1
ATOM 817 N N . GLY A 1 106 ? -12.649 6.630 -0.354 1.00 85.12 106 GLY A N 1
ATOM 818 C CA . GLY A 1 106 ? -11.510 6.006 -1.039 1.00 85.12 106 GLY A CA 1
ATOM 819 C C . GLY A 1 106 ? -11.714 4.547 -1.466 1.00 85.12 106 GLY A C 1
ATOM 820 O O . GLY A 1 106 ? -10.827 3.983 -2.110 1.00 85.12 106 GLY A O 1
ATOM 821 N N . GLY A 1 107 ? -12.848 3.930 -1.126 1.00 91.50 107 GLY A N 1
ATOM 822 C CA . GLY A 1 107 ? -13.186 2.556 -1.509 1.00 91.50 107 GLY A CA 1
ATOM 823 C C . GLY A 1 107 ? -12.279 1.489 -0.874 1.00 91.50 107 GLY A C 1
ATOM 824 O O . GLY A 1 107 ? -11.575 1.764 0.100 1.00 91.50 107 GLY A O 1
ATOM 825 N N . PRO A 1 108 ? -12.249 0.260 -1.415 1.00 95.38 108 PRO A N 1
ATOM 826 C CA . PRO A 1 108 ? -11.360 -0.802 -0.942 1.00 95.38 108 PRO A CA 1
ATOM 827 C C . PRO A 1 108 ? -9.871 -0.465 -1.142 1.00 95.38 108 PRO A C 1
ATOM 829 O O . PRO A 1 108 ? -9.497 0.329 -2.010 1.00 95.38 108 PRO A O 1
ATOM 832 N N . ILE A 1 109 ? -8.991 -1.089 -0.356 1.00 96.94 109 ILE A N 1
ATOM 833 C CA . ILE A 1 109 ? -7.538 -0.957 -0.526 1.00 96.94 109 ILE A CA 1
ATOM 834 C C . ILE A 1 109 ? -7.093 -1.764 -1.742 1.00 96.94 109 ILE A C 1
ATOM 836 O O . ILE A 1 109 ? -7.253 -2.983 -1.787 1.00 96.94 109 ILE A O 1
ATOM 840 N N . ARG A 1 110 ? -6.454 -1.104 -2.708 1.00 97.69 110 ARG A N 1
ATOM 841 C CA . ARG A 1 110 ? -5.905 -1.784 -3.881 1.00 97.69 110 ARG A CA 1
ATOM 842 C C . ARG A 1 110 ? -4.653 -2.554 -3.496 1.00 97.69 110 ARG A C 1
ATOM 844 O O . ARG A 1 110 ? -3.697 -1.991 -2.941 1.00 97.69 110 ARG A O 1
ATOM 851 N N . VAL A 1 111 ? -4.657 -3.839 -3.820 1.00 98.19 111 VAL A N 1
ATOM 852 C CA . VAL A 1 111 ? -3.569 -4.774 -3.546 1.00 98.19 111 VAL A CA 1
ATOM 853 C C . VAL A 1 111 ? -3.157 -5.530 -4.800 1.00 98.19 111 VAL A C 1
ATOM 855 O O . VAL A 1 111 ? -3.920 -5.651 -5.751 1.00 98.19 111 VAL A O 1
ATOM 858 N N . PHE A 1 112 ? -1.934 -6.042 -4.810 1.00 97.88 112 PHE A N 1
ATOM 859 C CA . PHE A 1 112 ? -1.447 -6.926 -5.863 1.00 97.88 112 PHE A CA 1
ATOM 860 C C . PHE A 1 112 ? -0.434 -7.913 -5.301 1.00 97.88 112 PHE A C 1
ATOM 862 O O . PHE A 1 112 ? 0.267 -7.618 -4.329 1.00 97.88 112 PHE A O 1
ATOM 869 N N . ARG A 1 113 ? -0.320 -9.079 -5.935 1.00 97.69 113 ARG A N 1
ATOM 870 C CA . ARG A 1 113 ? 0.725 -10.051 -5.629 1.00 97.69 113 ARG A CA 1
ATOM 871 C C . ARG A 1 113 ? 1.909 -9.800 -6.547 1.00 97.69 113 ARG A C 1
ATOM 873 O O . ARG A 1 113 ? 1.755 -9.754 -7.765 1.00 97.69 113 ARG A O 1
ATOM 880 N N . LYS A 1 114 ? 3.098 -9.634 -5.972 1.00 97.50 114 LYS A N 1
ATOM 881 C CA . LYS A 1 114 ? 4.322 -9.468 -6.759 1.00 97.50 114 LYS A CA 1
ATOM 882 C C . LYS A 1 114 ? 4.662 -10.781 -7.471 1.00 97.50 114 LYS A C 1
ATOM 884 O O . LYS A 1 114 ? 4.857 -11.802 -6.814 1.00 97.50 114 LYS A O 1
ATOM 889 N N . GLN A 1 115 ? 4.767 -10.732 -8.795 1.00 97.19 115 GLN A N 1
ATOM 890 C CA . GLN A 1 115 ? 5.159 -11.843 -9.664 1.00 97.19 115 GLN A CA 1
ATOM 891 C C . GLN A 1 115 ? 6.562 -11.615 -10.237 1.00 97.19 115 GLN A C 1
ATOM 893 O O . GLN A 1 115 ? 6.985 -10.468 -10.401 1.00 97.19 115 GLN A O 1
ATOM 898 N N . ALA A 1 116 ? 7.275 -12.695 -10.568 1.00 97.12 116 ALA A N 1
ATOM 899 C CA . ALA A 1 116 ? 8.657 -12.622 -11.053 1.00 97.12 116 ALA A CA 1
ATOM 900 C C . ALA A 1 116 ? 8.788 -11.820 -12.360 1.00 97.12 116 ALA A C 1
ATOM 902 O O . ALA A 1 116 ? 9.622 -10.929 -12.440 1.00 97.12 116 ALA A O 1
ATOM 903 N N . PHE A 1 117 ? 7.888 -12.030 -13.330 1.00 96.62 117 PHE A N 1
ATOM 904 C CA . PHE A 1 117 ? 7.911 -11.319 -14.621 1.00 96.62 117 PHE A CA 1
ATOM 905 C C . PHE A 1 117 ? 7.785 -9.788 -14.500 1.00 96.62 117 PHE A C 1
ATOM 907 O O . PHE A 1 117 ? 8.055 -9.057 -15.446 1.00 96.62 117 PHE A O 1
ATOM 914 N N . MET A 1 118 ? 7.344 -9.274 -13.345 1.00 97.56 118 MET A N 1
ATOM 915 C CA . MET A 1 118 ? 7.255 -7.830 -13.115 1.00 97.56 118 MET A CA 1
ATOM 916 C C . MET A 1 118 ? 8.641 -7.177 -13.014 1.00 97.56 118 MET A C 1
ATOM 918 O O . MET A 1 118 ? 8.734 -5.963 -13.164 1.00 97.56 118 MET A O 1
ATOM 922 N N . ASP A 1 119 ? 9.705 -7.952 -12.771 1.00 97.19 119 ASP A N 1
ATOM 923 C CA . ASP A 1 119 ? 11.086 -7.448 -12.697 1.00 97.19 119 ASP A CA 1
ATOM 924 C C . ASP A 1 119 ? 11.584 -6.898 -14.045 1.00 97.19 119 ASP A C 1
ATOM 926 O O . ASP A 1 119 ? 12.471 -6.041 -14.072 1.00 97.19 119 ASP A O 1
ATOM 930 N N . ASP A 1 120 ? 10.961 -7.319 -15.148 1.00 97.62 120 ASP A N 1
ATOM 931 C CA . ASP A 1 120 ? 11.294 -6.882 -16.507 1.00 97.62 120 ASP A CA 1
ATOM 932 C C . ASP A 1 120 ? 10.655 -5.535 -16.878 1.00 97.62 120 ASP A C 1
ATOM 934 O O . ASP A 1 120 ? 10.971 -4.951 -17.912 1.00 97.62 120 ASP A O 1
ATOM 938 N N . TRP A 1 121 ? 9.762 -4.993 -16.042 1.00 97.38 121 TRP A N 1
ATOM 939 C CA . TRP A 1 121 ? 9.127 -3.693 -16.302 1.00 97.38 121 TRP A CA 1
ATOM 940 C C . TRP A 1 121 ? 10.073 -2.504 -16.108 1.00 97.38 121 TRP A C 1
ATOM 942 O O . TRP A 1 121 ? 9.762 -1.393 -16.551 1.00 97.38 121 TRP A O 1
ATOM 952 N N . GLY A 1 122 ? 11.188 -2.730 -15.410 1.00 97.06 122 GLY A N 1
ATOM 953 C CA . GLY A 1 122 ? 12.168 -1.712 -15.070 1.00 97.06 122 GLY A CA 1
ATOM 954 C C . GLY A 1 122 ? 11.635 -0.606 -14.147 1.00 97.06 122 GLY A C 1
ATOM 955 O O . GLY A 1 122 ? 10.448 -0.576 -13.780 1.00 97.06 122 GLY A O 1
ATOM 956 N N . PRO A 1 123 ? 12.514 0.334 -13.768 1.00 97.75 123 PRO A N 1
ATOM 957 C CA . PRO A 1 123 ? 12.142 1.449 -12.918 1.00 97.75 123 PRO A CA 1
ATOM 958 C C . PRO A 1 123 ? 11.172 2.409 -13.619 1.00 97.75 123 PRO A C 1
ATOM 960 O O . PRO A 1 123 ? 11.117 2.505 -14.847 1.00 97.75 123 PRO A O 1
ATOM 963 N N . LEU A 1 124 ? 10.401 3.147 -12.823 1.00 97.88 124 LEU A N 1
ATOM 964 C CA . LEU A 1 124 ? 9.573 4.261 -13.284 1.00 97.88 124 LEU A CA 1
ATOM 965 C C . LEU A 1 124 ? 9.751 5.453 -12.354 1.00 97.88 124 LEU A C 1
ATOM 967 O O . LEU A 1 124 ? 9.668 5.298 -11.134 1.00 97.88 124 LEU A O 1
ATOM 971 N N . SER A 1 125 ? 9.922 6.635 -12.942 1.00 97.38 125 SER A N 1
ATOM 972 C CA . SER A 1 125 ? 9.973 7.898 -12.211 1.00 97.38 125 SER A CA 1
ATOM 973 C C . SER A 1 125 ? 8.677 8.692 -12.374 1.00 97.38 125 SER A C 1
ATOM 975 O O . SER A 1 125 ? 8.156 8.816 -13.480 1.00 97.38 125 SER A O 1
ATOM 977 N N . HIS A 1 126 ? 8.162 9.246 -11.278 1.00 94.31 126 HIS A N 1
ATOM 978 C CA . HIS A 1 126 ? 6.982 10.110 -11.255 1.00 94.31 126 HIS A CA 1
ATOM 979 C C . HIS A 1 126 ? 7.042 11.038 -10.037 1.00 94.31 126 HIS A C 1
ATOM 981 O O . HIS A 1 126 ? 7.306 10.575 -8.931 1.00 94.31 126 HIS A O 1
ATOM 987 N N . GLU A 1 127 ? 6.824 12.343 -10.232 1.00 86.81 127 GLU A N 1
ATOM 988 C CA . GLU A 1 127 ? 6.769 13.347 -9.149 1.00 86.81 127 GLU A CA 1
ATOM 989 C C . GLU A 1 127 ? 7.948 13.283 -8.147 1.00 86.81 127 GLU A C 1
ATOM 991 O O . GLU A 1 127 ? 7.780 13.440 -6.938 1.00 86.81 127 GLU A O 1
ATOM 996 N N . GLY A 1 128 ? 9.166 13.029 -8.641 1.00 86.50 128 GLY A N 1
ATOM 997 C CA . GLY A 1 128 ? 10.374 12.940 -7.806 1.00 86.50 128 GLY A CA 1
ATOM 998 C C . GLY A 1 128 ? 10.546 11.616 -7.050 1.00 86.50 128 GLY A C 1
ATOM 999 O O . GLY A 1 128 ? 11.467 11.485 -6.247 1.00 86.50 128 GLY A O 1
ATOM 1000 N N . PHE A 1 129 ? 9.696 10.624 -7.311 1.00 88.81 129 PHE A N 1
ATOM 1001 C CA . PHE A 1 129 ? 9.861 9.251 -6.843 1.00 88.81 129 PHE A CA 1
ATOM 1002 C C . PHE A 1 129 ? 10.344 8.368 -7.986 1.00 88.81 129 PHE A C 1
ATOM 1004 O O . PHE A 1 129 ? 9.839 8.487 -9.098 1.00 88.81 129 PHE A O 1
ATOM 1011 N N . THR A 1 130 ? 11.269 7.453 -7.701 1.00 96.38 130 THR A N 1
ATOM 1012 C CA . THR A 1 130 ? 11.690 6.397 -8.630 1.00 96.38 130 THR A CA 1
ATOM 1013 C C . THR A 1 130 ? 11.520 5.057 -7.939 1.00 96.38 130 THR A C 1
ATOM 1015 O O . THR A 1 130 ? 12.183 4.793 -6.937 1.00 96.38 130 THR A O 1
ATOM 1018 N N . GLY A 1 131 ? 10.615 4.233 -8.456 1.00 97.50 131 GLY A N 1
ATOM 1019 C CA . GLY A 1 131 ? 10.331 2.901 -7.927 1.00 97.50 131 GLY A CA 1
ATOM 1020 C C . GLY A 1 131 ? 10.708 1.813 -8.921 1.00 97.50 131 GLY A C 1
ATOM 1021 O O . GLY A 1 131 ? 10.674 2.044 -10.129 1.00 97.50 131 GLY A O 1
ATOM 1022 N N . ASP A 1 132 ? 11.054 0.636 -8.404 1.00 97.94 132 ASP A N 1
ATOM 1023 C CA . ASP A 1 132 ? 11.456 -0.538 -9.182 1.00 97.94 132 ASP A CA 1
ATOM 1024 C C . ASP A 1 132 ? 10.777 -1.799 -8.609 1.00 97.94 132 ASP A C 1
ATOM 1026 O O . ASP A 1 132 ? 10.861 -2.042 -7.399 1.00 97.94 132 ASP A O 1
ATOM 1030 N N . PRO A 1 133 ? 10.095 -2.622 -9.431 1.00 97.69 133 PRO A N 1
ATOM 1031 C CA . PRO A 1 133 ? 9.552 -3.911 -9.002 1.00 97.69 133 PRO A CA 1
ATOM 1032 C C . PRO A 1 133 ? 10.560 -4.839 -8.317 1.00 97.69 133 PRO A C 1
ATOM 1034 O O . PRO A 1 133 ? 10.149 -5.581 -7.425 1.00 97.69 133 PRO A O 1
ATOM 1037 N N . LYS A 1 134 ? 11.856 -4.754 -8.641 1.00 97.56 134 LYS A N 1
ATOM 1038 C CA . LYS A 1 134 ? 12.922 -5.553 -8.008 1.00 97.56 134 LYS A CA 1
ATOM 1039 C C . LYS A 1 134 ? 13.097 -5.271 -6.515 1.00 97.56 134 LYS A C 1
ATOM 1041 O O . LYS A 1 134 ? 13.641 -6.098 -5.788 1.00 97.56 134 LYS A O 1
ATOM 1046 N N . ASN A 1 135 ? 12.586 -4.140 -6.032 1.00 97.25 135 ASN A N 1
ATOM 1047 C CA . ASN A 1 135 ? 12.557 -3.819 -4.605 1.00 97.25 135 ASN A CA 1
ATOM 1048 C C . ASN A 1 135 ? 11.517 -4.655 -3.829 1.00 97.25 135 ASN A C 1
ATOM 1050 O O . ASN A 1 135 ? 11.496 -4.665 -2.595 1.00 97.25 135 ASN A O 1
ATOM 1054 N N . LEU A 1 136 ? 10.620 -5.352 -4.535 1.00 98.19 136 LEU A N 1
ATOM 1055 C CA . LEU A 1 136 ? 9.531 -6.132 -3.958 1.00 98.19 136 LEU A CA 1
ATOM 1056 C C . LEU A 1 136 ? 9.842 -7.634 -3.990 1.00 98.19 136 LEU A C 1
ATOM 1058 O O . LEU A 1 136 ? 10.361 -8.170 -4.963 1.00 98.19 136 LEU A O 1
ATOM 1062 N N . GLN A 1 137 ? 9.451 -8.348 -2.935 1.00 98.00 137 GLN A N 1
ATOM 1063 C CA . GLN A 1 137 ? 9.640 -9.796 -2.837 1.00 98.00 137 GLN A CA 1
ATOM 1064 C C . GLN A 1 137 ? 8.529 -10.545 -3.578 1.00 98.00 137 GLN A C 1
ATOM 1066 O O . GLN A 1 137 ? 7.343 -10.333 -3.309 1.00 98.00 137 GLN A O 1
ATOM 1071 N N . ASN A 1 138 ? 8.917 -11.474 -4.452 1.00 97.25 138 ASN A N 1
ATOM 1072 C CA . ASN A 1 138 ? 7.991 -12.332 -5.191 1.00 97.25 138 ASN A CA 1
ATOM 1073 C C . ASN A 1 138 ? 7.070 -13.137 -4.255 1.00 97.25 138 ASN A C 1
ATOM 1075 O O . ASN A 1 138 ? 7.453 -13.556 -3.161 1.00 97.25 138 ASN A O 1
ATOM 1079 N N . GLY A 1 139 ? 5.818 -13.313 -4.677 1.00 96.56 139 GLY A N 1
ATOM 1080 C CA . GLY A 1 139 ? 4.778 -14.027 -3.942 1.00 96.56 139 GLY A CA 1
ATOM 1081 C C . GLY A 1 139 ? 4.177 -13.264 -2.758 1.00 96.56 139 GLY A C 1
ATOM 1082 O O . GLY A 1 139 ? 3.286 -13.799 -2.101 1.00 96.56 139 GLY A O 1
ATOM 1083 N N . LYS A 1 140 ? 4.613 -12.035 -2.453 1.00 97.88 140 LYS A N 1
ATOM 1084 C CA . LYS A 1 140 ? 4.028 -11.213 -1.377 1.00 97.88 140 LYS A CA 1
ATOM 1085 C C . LYS A 1 140 ? 2.957 -10.262 -1.911 1.00 97.88 140 LYS A C 1
ATOM 1087 O O . LYS A 1 140 ? 3.017 -9.836 -3.063 1.00 97.88 140 LYS A O 1
ATOM 1092 N N . ILE A 1 141 ? 1.984 -9.945 -1.056 1.00 98.19 141 ILE A N 1
ATOM 1093 C CA . ILE A 1 141 ? 0.899 -9.005 -1.354 1.00 98.19 141 ILE A CA 1
ATOM 1094 C C . ILE A 1 141 ? 1.353 -7.607 -0.953 1.00 98.19 141 ILE A C 1
ATOM 1096 O O . ILE A 1 141 ? 1.787 -7.405 0.180 1.00 98.19 141 ILE A O 1
ATOM 1100 N N . TYR A 1 142 ? 1.231 -6.649 -1.861 1.00 98.62 142 TYR A N 1
ATOM 1101 C CA . TYR A 1 142 ? 1.592 -5.254 -1.656 1.00 98.62 142 TYR A CA 1
ATOM 1102 C C . TYR A 1 142 ? 0.391 -4.342 -1.885 1.00 98.62 142 TYR A C 1
ATOM 1104 O O . TYR A 1 142 ? -0.457 -4.629 -2.724 1.00 98.62 142 TYR A O 1
ATOM 1112 N N . THR A 1 143 ? 0.331 -3.226 -1.160 1.00 98.44 143 THR A N 1
ATOM 1113 C CA . THR A 1 143 ? -0.683 -2.185 -1.371 1.00 98.44 143 THR A CA 1
ATOM 1114 C C . THR A 1 143 ? -0.204 -1.083 -2.317 1.00 98.44 143 THR A C 1
ATOM 1116 O O . THR A 1 143 ? 0.992 -0.773 -2.373 1.00 98.44 143 THR A O 1
ATOM 1119 N N . LEU A 1 144 ? -1.152 -0.453 -3.016 1.00 97.56 144 LEU A N 1
ATOM 1120 C CA . LEU A 1 144 ? -0.979 0.829 -3.711 1.00 97.56 144 LEU A CA 1
ATOM 1121 C C . LEU A 1 144 ? -1.518 2.038 -2.914 1.00 97.56 144 LEU A C 1
ATOM 1123 O O . LEU A 1 144 ? -1.343 3.177 -3.360 1.00 97.56 144 LEU A O 1
ATOM 1127 N N . ASP A 1 145 ? -2.159 1.793 -1.765 1.00 96.69 145 ASP A N 1
ATOM 1128 C CA . ASP A 1 145 ? -2.906 2.757 -0.946 1.00 96.69 145 ASP A CA 1
ATOM 1129 C C . ASP A 1 145 ? -2.345 2.846 0.487 1.00 96.69 145 ASP A C 1
ATOM 1131 O O . ASP A 1 145 ? -3.016 2.574 1.486 1.00 96.69 145 ASP A O 1
ATOM 1135 N N . HIS A 1 146 ? -1.078 3.244 0.600 1.00 96.94 146 HIS A N 1
ATOM 1136 C CA . HIS A 1 146 ? -0.276 3.139 1.827 1.00 96.94 146 HIS A CA 1
ATOM 1137 C C . HIS A 1 146 ? -0.865 3.887 3.023 1.00 96.94 146 HIS A C 1
ATOM 1139 O O . HIS A 1 146 ? -0.929 3.327 4.113 1.00 96.94 146 HIS A O 1
ATOM 1145 N N . ARG A 1 147 ? -1.343 5.122 2.815 1.00 96.44 147 ARG A N 1
ATOM 1146 C CA . ARG A 1 147 ? -1.952 5.956 3.870 1.00 96.44 147 ARG A CA 1
ATOM 1147 C C . ARG A 1 147 ? -3.132 5.264 4.547 1.00 96.44 147 ARG A C 1
ATOM 1149 O O . ARG A 1 147 ? -3.267 5.317 5.764 1.00 96.44 147 ARG A O 1
ATOM 1156 N N . ARG A 1 148 ? -3.984 4.607 3.754 1.00 96.62 148 ARG A N 1
ATOM 1157 C CA . ARG A 1 148 ? -5.170 3.917 4.270 1.00 96.62 148 ARG A CA 1
ATOM 1158 C C . ARG A 1 148 ? -4.767 2.653 5.014 1.00 96.62 148 ARG A C 1
ATOM 1160 O O . ARG A 1 148 ? -5.231 2.454 6.128 1.00 96.62 148 ARG A O 1
ATOM 1167 N N . LEU A 1 149 ? -3.831 1.865 4.482 1.00 97.94 149 LEU A N 1
ATOM 1168 C CA . LEU A 1 149 ? -3.318 0.693 5.202 1.00 97.94 149 LEU A CA 1
ATOM 1169 C C . LEU A 1 149 ? -2.680 1.061 6.556 1.00 97.94 149 LEU A C 1
ATOM 1171 O O . LEU A 1 149 ? -2.886 0.341 7.532 1.00 97.94 149 LEU A O 1
ATOM 1175 N N . VAL A 1 150 ? -1.951 2.183 6.632 1.00 98.12 150 VAL A N 1
ATOM 1176 C CA . VAL A 1 150 ? -1.437 2.719 7.906 1.00 98.12 150 VAL A CA 1
ATOM 1177 C C . VAL A 1 150 ? -2.588 3.002 8.868 1.00 98.12 150 VAL A C 1
ATOM 1179 O O . VAL A 1 150 ? -2.548 2.525 10.001 1.00 98.12 150 VAL A O 1
ATOM 1182 N N . ALA A 1 151 ? -3.624 3.713 8.412 1.00 97.94 151 ALA A N 1
ATOM 1183 C CA . ALA A 1 151 ? -4.766 4.055 9.252 1.00 97.94 151 ALA A CA 1
ATOM 1184 C C . ALA A 1 151 ? -5.478 2.810 9.803 1.00 97.94 151 ALA A C 1
ATOM 1186 O O . ALA A 1 151 ? -5.659 2.686 11.011 1.00 97.94 151 ALA A O 1
ATOM 1187 N N . TYR A 1 152 ? -5.779 1.837 8.938 1.00 98.19 152 TYR A N 1
ATOM 1188 C CA . TYR A 1 152 ? -6.382 0.565 9.336 1.00 98.19 152 TYR A CA 1
ATOM 1189 C C . TYR A 1 152 ? -5.553 -0.176 10.394 1.00 98.19 152 TYR A C 1
ATOM 1191 O O . TYR A 1 152 ? -6.090 -0.631 11.405 1.00 98.19 152 TYR A O 1
ATOM 1199 N N . ARG A 1 153 ? -4.235 -0.281 10.196 1.00 97.94 153 ARG A N 1
ATOM 1200 C CA . ARG A 1 153 ? -3.350 -0.971 11.145 1.00 97.94 153 ARG A CA 1
ATOM 1201 C C . ARG A 1 153 ? -3.279 -0.264 12.493 1.00 97.94 153 ARG A C 1
ATOM 1203 O O . ARG A 1 153 ? -3.368 -0.927 13.521 1.00 97.94 153 ARG A O 1
ATOM 1210 N N . LEU A 1 154 ? -3.141 1.061 12.496 1.00 97.69 154 LEU A N 1
ATOM 1211 C CA . LEU A 1 154 ? -3.056 1.850 13.730 1.00 97.69 154 LEU A CA 1
ATOM 1212 C C . LEU A 1 154 ? -4.400 1.957 14.466 1.00 97.69 154 LEU A C 1
ATOM 1214 O O . LEU A 1 154 ? -4.415 2.146 15.680 1.00 97.69 154 LEU A O 1
ATOM 1218 N N . ALA A 1 155 ? -5.519 1.770 13.764 1.00 98.06 155 ALA A N 1
ATOM 1219 C CA . ALA A 1 155 ? -6.838 1.590 14.366 1.00 98.06 155 ALA A CA 1
ATOM 1220 C C . ALA A 1 155 ? -7.077 0.163 14.910 1.00 98.06 155 ALA A C 1
ATOM 1222 O O . ALA A 1 155 ? -8.135 -0.111 15.464 1.00 98.06 155 ALA A O 1
ATOM 1223 N N . GLY A 1 156 ? -6.118 -0.763 14.768 1.00 97.62 156 GLY A N 1
ATOM 1224 C CA . GLY A 1 156 ? -6.227 -2.127 15.301 1.00 97.62 156 GLY A CA 1
ATOM 1225 C C . GLY A 1 156 ? -7.078 -3.077 14.452 1.00 97.62 156 GLY A C 1
ATOM 1226 O O . GLY A 1 156 ? -7.534 -4.114 14.937 1.00 97.62 156 GLY A O 1
ATOM 1227 N N . ARG A 1 157 ? -7.300 -2.754 13.174 1.00 97.31 157 ARG A N 1
ATOM 1228 C CA . ARG A 1 157 ? -8.134 -3.555 12.269 1.00 97.31 157 ARG A CA 1
ATOM 1229 C C . ARG A 1 157 ? -7.432 -4.851 11.876 1.00 97.31 157 ARG A C 1
ATOM 1231 O O . ARG A 1 157 ? -6.362 -4.829 11.270 1.00 97.31 157 ARG A O 1
ATOM 1238 N N . LYS A 1 158 ? -8.061 -5.991 12.187 1.00 96.88 158 LYS A N 1
ATOM 1239 C CA . LYS A 1 158 ? -7.548 -7.322 11.819 1.00 96.88 158 LYS A CA 1
ATOM 1240 C C . LYS A 1 158 ? -7.735 -7.606 10.332 1.00 96.88 158 LYS A C 1
ATOM 1242 O O . LYS A 1 158 ? -6.776 -7.982 9.664 1.00 96.88 158 LYS A O 1
ATOM 1247 N N . THR A 1 159 ? -8.947 -7.397 9.820 1.00 97.06 159 THR A N 1
ATOM 1248 C CA . THR A 1 159 ? -9.295 -7.574 8.404 1.00 97.06 159 THR A CA 1
ATOM 1249 C C . THR A 1 159 ? -9.766 -6.261 7.800 1.00 97.06 159 THR A C 1
ATOM 1251 O O . THR A 1 159 ? -10.365 -5.444 8.499 1.00 97.06 159 THR A O 1
ATOM 1254 N N . ILE A 1 160 ? -9.479 -6.054 6.516 1.00 97.44 160 ILE A N 1
ATOM 1255 C CA . ILE A 1 160 ? -9.757 -4.802 5.805 1.00 97.44 160 ILE A CA 1
ATOM 1256 C C . ILE A 1 160 ? -10.314 -5.084 4.407 1.00 97.44 160 ILE A C 1
ATOM 1258 O O . ILE A 1 160 ? -9.975 -6.122 3.826 1.00 97.44 160 ILE A O 1
ATOM 1262 N N . PRO A 1 161 ? -11.130 -4.177 3.849 1.00 97.50 161 PRO A N 1
ATOM 1263 C CA . PRO A 1 161 ? -11.635 -4.285 2.493 1.00 97.50 161 PRO A CA 1
ATOM 1264 C C . PRO A 1 161 ? -10.480 -4.100 1.515 1.00 97.50 161 PRO A C 1
ATOM 1266 O O . PRO A 1 161 ? -9.745 -3.109 1.563 1.00 97.50 161 PRO A O 1
ATOM 1269 N N . ALA A 1 162 ? -10.327 -5.057 0.615 1.00 96.88 162 ALA A N 1
ATOM 1270 C CA . ALA A 1 162 ? -9.288 -5.066 -0.389 1.00 96.88 162 ALA A CA 1
ATOM 1271 C C . ALA A 1 162 ? -9.874 -5.351 -1.770 1.00 96.88 162 ALA A C 1
ATOM 1273 O O . ALA A 1 162 ? -10.892 -6.027 -1.918 1.00 96.88 162 ALA A O 1
ATOM 1274 N N . GLN A 1 163 ? -9.198 -4.834 -2.786 1.00 96.56 163 GLN A N 1
ATOM 1275 C CA . GLN A 1 163 ? -9.495 -5.112 -4.180 1.00 96.56 163 GLN A CA 1
ATOM 1276 C C . GLN A 1 163 ? -8.203 -5.434 -4.918 1.00 96.56 163 GLN A C 1
ATOM 1278 O O . GLN A 1 163 ? -7.215 -4.700 -4.812 1.00 96.56 163 GLN A O 1
ATOM 1283 N N . TRP A 1 164 ? -8.209 -6.510 -5.694 1.00 96.81 164 TRP A N 1
ATOM 1284 C CA . TRP A 1 164 ? -7.070 -6.863 -6.532 1.00 96.81 164 TRP A CA 1
ATOM 1285 C C . TRP A 1 164 ? -6.935 -5.887 -7.703 1.00 96.81 164 TRP A C 1
ATOM 1287 O O . TRP A 1 164 ? -7.848 -5.707 -8.507 1.00 96.81 164 TRP A O 1
ATOM 1297 N N . ALA A 1 165 ? -5.788 -5.221 -7.794 1.00 96.94 165 ALA A N 1
ATOM 1298 C CA . ALA A 1 165 ? -5.479 -4.284 -8.861 1.00 96.94 165 ALA A CA 1
ATOM 1299 C C . ALA A 1 165 ? -5.095 -5.027 -10.149 1.00 96.94 165 ALA A C 1
ATOM 1301 O O . ALA A 1 165 ? -4.390 -6.036 -10.114 1.00 96.94 165 ALA A O 1
ATOM 1302 N N . SER A 1 166 ? -5.500 -4.490 -11.301 1.00 96.19 166 SER A N 1
ATOM 1303 C CA . SER A 1 166 ? -5.051 -5.005 -12.596 1.00 96.19 166 SER A CA 1
ATOM 1304 C C . SER A 1 166 ? -3.552 -4.773 -12.803 1.00 96.19 166 SER A C 1
ATOM 1306 O O . SER A 1 166 ? -2.977 -3.804 -12.300 1.00 96.19 166 SER A O 1
ATOM 1308 N N . LEU A 1 167 ? -2.908 -5.622 -13.610 1.00 95.69 167 LEU A N 1
ATOM 1309 C CA . LEU A 1 167 ? -1.478 -5.485 -13.908 1.00 95.69 167 LEU A CA 1
ATOM 1310 C C . LEU A 1 167 ? -1.128 -4.131 -14.540 1.00 95.69 167 LEU A C 1
ATOM 1312 O O . LEU A 1 167 ? -0.052 -3.611 -14.262 1.00 95.69 167 LEU A O 1
ATOM 1316 N N . SER A 1 168 ? -2.025 -3.537 -15.337 1.00 96.25 168 SER A N 1
ATOM 1317 C CA . SER A 1 168 ? -1.821 -2.193 -15.893 1.00 96.25 168 SER A CA 1
ATOM 1318 C C . SER A 1 168 ? -1.753 -1.135 -14.793 1.00 96.25 168 SER A C 1
ATOM 1320 O O . SER A 1 168 ? -0.775 -0.398 -14.722 1.00 96.25 168 SER A O 1
ATOM 1322 N N . VAL A 1 169 ? -2.715 -1.132 -13.864 1.00 97.19 169 VAL A N 1
ATOM 1323 C CA . VAL A 1 169 ? -2.728 -0.209 -12.718 1.00 97.19 169 VAL A CA 1
ATOM 1324 C C . VAL A 1 169 ? -1.467 -0.374 -11.872 1.00 97.19 169 VAL A C 1
ATOM 1326 O O . VAL A 1 169 ? -0.860 0.619 -11.468 1.00 97.19 169 VAL A O 1
ATOM 1329 N N . VAL A 1 170 ? -1.045 -1.617 -11.627 1.00 98.00 170 VAL A N 1
ATOM 1330 C CA . VAL A 1 170 ? 0.167 -1.922 -10.856 1.00 98.00 170 VAL A CA 1
ATOM 1331 C C . VAL A 1 170 ? 1.421 -1.425 -11.581 1.00 98.00 170 VAL A C 1
ATOM 1333 O O . VAL A 1 170 ? 2.252 -0.756 -10.968 1.00 98.00 170 VAL A O 1
ATOM 1336 N N . ARG A 1 171 ? 1.545 -1.693 -12.886 1.00 97.56 171 ARG A N 1
ATOM 1337 C CA . ARG A 1 171 ? 2.672 -1.253 -13.718 1.00 97.56 171 ARG A CA 1
ATOM 1338 C C . ARG A 1 171 ? 2.770 0.268 -13.787 1.00 97.56 171 ARG A C 1
ATOM 1340 O O . ARG A 1 171 ? 3.872 0.803 -13.672 1.00 97.56 171 ARG A O 1
ATOM 1347 N N . ASP A 1 172 ? 1.651 0.964 -13.931 1.00 97.38 172 ASP A N 1
ATOM 1348 C CA . ASP A 1 172 ? 1.621 2.424 -14.074 1.00 97.38 172 ASP A CA 1
ATOM 1349 C C . ASP A 1 172 ? 1.851 3.134 -12.726 1.00 97.38 172 ASP A C 1
ATOM 1351 O O . ASP A 1 172 ? 2.315 4.270 -12.678 1.00 97.38 172 ASP A O 1
ATOM 1355 N N . ASN A 1 173 ? 1.623 2.433 -11.609 1.00 97.69 173 ASN A N 1
ATOM 1356 C CA . ASN A 1 173 ? 1.950 2.894 -10.256 1.00 97.69 173 ASN A CA 1
ATOM 1357 C C . ASN A 1 173 ? 3.310 2.384 -9.743 1.00 97.69 173 ASN A C 1
ATOM 1359 O O . ASN A 1 173 ? 3.633 2.612 -8.574 1.00 97.69 173 ASN A O 1
ATOM 1363 N N . ARG A 1 174 ? 4.130 1.719 -10.574 1.00 97.94 174 ARG A N 1
ATOM 1364 C CA . ARG A 1 174 ? 5.399 1.109 -10.122 1.00 97.94 174 ARG A CA 1
ATOM 1365 C C . ARG A 1 174 ? 6.435 2.112 -9.615 1.00 97.94 174 ARG A C 1
ATOM 1367 O O . ARG A 1 174 ? 7.324 1.741 -8.860 1.00 97.94 174 ARG A O 1
ATOM 1374 N N . TRP A 1 175 ? 6.261 3.396 -9.925 1.00 97.56 175 TRP A N 1
ATOM 1375 C CA . TRP A 1 175 ? 7.035 4.489 -9.331 1.00 97.56 175 TRP A CA 1
ATOM 1376 C C . TRP A 1 175 ? 6.918 4.558 -7.796 1.00 97.56 175 TRP A C 1
ATOM 1378 O O . TRP A 1 175 ? 7.776 5.134 -7.134 1.00 97.56 175 TRP A O 1
ATOM 1388 N N . LYS A 1 176 ? 5.893 3.926 -7.204 1.00 96.56 176 LYS A N 1
ATOM 1389 C CA . LYS A 1 176 ? 5.727 3.787 -5.749 1.00 96.56 176 LYS A CA 1
ATOM 1390 C C . LYS A 1 176 ? 6.598 2.690 -5.131 1.00 96.56 176 LYS A C 1
ATOM 1392 O O . LYS A 1 176 ? 6.614 2.580 -3.910 1.00 96.56 176 LYS A O 1
ATOM 1397 N N . PHE A 1 177 ? 7.278 1.855 -5.921 1.00 97.81 177 PHE A N 1
ATOM 1398 C CA . PHE A 1 177 ? 7.973 0.650 -5.446 1.00 97.81 177 PHE A CA 1
ATOM 1399 C C . PHE A 1 177 ? 9.362 0.985 -4.892 1.00 97.81 177 PHE A C 1
ATOM 1401 O O . PHE A 1 177 ? 10.391 0.653 -5.474 1.00 97.81 177 PHE A O 1
ATOM 1408 N N . THR A 1 178 ? 9.381 1.707 -3.776 1.00 97.19 178 THR A N 1
ATOM 1409 C CA . THR A 1 178 ? 10.587 2.310 -3.188 1.00 97.19 178 THR A CA 1
ATOM 1410 C C . THR A 1 178 ? 11.004 1.680 -1.860 1.00 97.19 178 THR A C 1
ATOM 1412 O O . THR A 1 178 ? 11.946 2.145 -1.220 1.00 97.19 178 THR A O 1
ATOM 1415 N N . THR A 1 179 ? 10.286 0.660 -1.384 1.00 96.75 179 THR A N 1
ATOM 1416 C CA . THR A 1 179 ? 10.613 0.005 -0.111 1.00 96.75 179 THR A CA 1
ATOM 1417 C C . THR A 1 179 ? 11.934 -0.767 -0.178 1.00 96.75 179 THR A C 1
ATOM 1419 O O . THR A 1 179 ? 12.153 -1.543 -1.094 1.00 96.75 179 THR A O 1
ATOM 1422 N N . MET A 1 180 ? 12.783 -0.622 0.843 1.00 95.12 180 MET A N 1
ATOM 1423 C CA . MET A 1 180 ? 14.036 -1.391 0.980 1.00 95.12 180 MET A CA 1
ATOM 1424 C C . MET A 1 180 ? 13.962 -2.454 2.086 1.00 95.12 180 MET A C 1
ATOM 1426 O O . MET A 1 180 ? 14.845 -3.292 2.225 1.00 95.12 180 MET A O 1
ATOM 1430 N N . ASN A 1 181 ? 12.892 -2.454 2.888 1.00 96.38 181 ASN A N 1
ATOM 1431 C CA . ASN A 1 181 ? 12.711 -3.381 4.013 1.00 96.38 181 ASN A CA 1
ATOM 1432 C C . ASN A 1 181 ? 11.766 -4.549 3.671 1.00 96.38 181 ASN A C 1
ATOM 1434 O O . ASN A 1 181 ? 11.230 -5.217 4.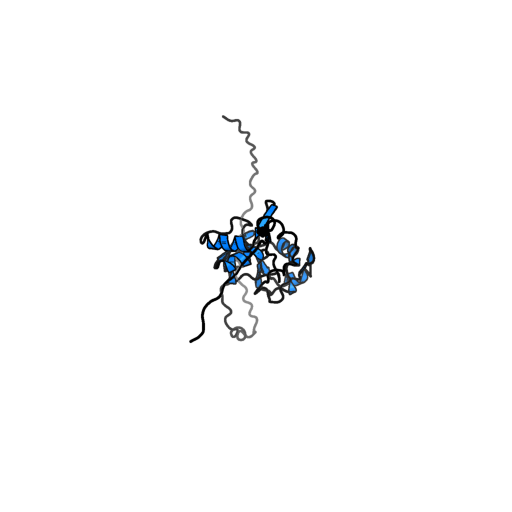567 1.00 96.38 181 ASN A O 1
ATOM 1438 N N . GLY A 1 182 ? 11.539 -4.774 2.373 1.00 95.12 182 GLY A N 1
ATOM 1439 C CA . GLY A 1 182 ? 10.588 -5.747 1.847 1.00 95.12 182 GLY A CA 1
ATOM 1440 C C . GLY A 1 182 ? 9.125 -5.367 2.072 1.00 95.12 182 GLY A C 1
ATOM 1441 O O . GLY A 1 182 ? 8.271 -6.239 1.915 1.00 95.12 182 GLY A O 1
ATOM 1442 N N . GLY A 1 183 ? 8.831 -4.119 2.448 1.00 97.31 183 GLY A N 1
ATOM 1443 C CA . GLY A 1 183 ? 7.487 -3.596 2.687 1.00 97.31 183 GLY A CA 1
ATOM 1444 C C . GLY A 1 183 ? 6.901 -3.891 4.064 1.00 97.31 183 GLY A C 1
ATOM 1445 O O . GLY A 1 183 ? 5.682 -3.883 4.229 1.00 97.31 183 GLY A O 1
ATOM 1446 N N . ARG A 1 184 ? 7.739 -4.206 5.054 1.00 96.69 184 ARG A N 1
ATOM 1447 C CA . ARG A 1 184 ? 7.284 -4.581 6.406 1.00 96.69 184 ARG A CA 1
ATOM 1448 C C . ARG A 1 184 ? 6.844 -3.379 7.239 1.00 96.69 184 ARG A C 1
ATOM 1450 O O . ARG A 1 184 ? 5.901 -3.488 8.016 1.00 96.69 184 ARG A O 1
ATOM 1457 N N . SER A 1 185 ? 7.479 -2.233 7.031 1.00 96.31 185 SER A N 1
ATOM 1458 C CA . SER A 1 185 ? 7.119 -0.963 7.662 1.00 96.31 185 SER A CA 1
ATOM 1459 C C . SER A 1 185 ? 7.252 0.188 6.670 1.00 96.31 185 SER A C 1
ATOM 1461 O O . SER A 1 185 ? 7.885 0.046 5.622 1.00 96.31 185 SER A O 1
ATOM 1463 N N . ILE A 1 186 ? 6.631 1.315 7.006 1.00 97.06 186 ILE A N 1
ATOM 1464 C CA . ILE A 1 186 ? 6.648 2.554 6.232 1.00 97.06 186 ILE A CA 1
ATOM 1465 C C . ILE A 1 186 ? 6.774 3.726 7.207 1.00 97.06 186 ILE A C 1
ATOM 1467 O O . ILE A 1 186 ? 6.208 3.673 8.300 1.00 97.06 186 ILE A O 1
ATOM 1471 N N . ALA A 1 187 ? 7.518 4.763 6.833 1.00 95.31 187 ALA A N 1
ATOM 1472 C CA . ALA A 1 187 ? 7.673 5.964 7.651 1.00 95.31 187 ALA A CA 1
ATOM 1473 C C . ALA A 1 187 ? 6.785 7.104 7.125 1.00 95.31 187 ALA A C 1
ATOM 1475 O O . ALA A 1 187 ? 6.555 7.187 5.917 1.00 95.31 187 ALA A O 1
ATOM 1476 N N . PRO A 1 188 ? 6.288 8.016 7.974 1.00 94.06 188 PRO A N 1
ATOM 1477 C CA . PRO A 1 188 ? 5.781 9.278 7.459 1.00 94.06 188 PRO A CA 1
ATOM 1478 C C . PRO A 1 188 ? 6.924 9.986 6.721 1.00 94.06 188 PRO A C 1
ATOM 1480 O O . PRO A 1 188 ? 8.079 9.948 7.151 1.00 94.06 188 PRO A O 1
ATOM 1483 N N . LYS A 1 189 ? 6.624 10.606 5.580 1.00 89.62 189 LYS A N 1
ATOM 1484 C CA . LYS A 1 189 ? 7.577 11.485 4.907 1.00 89.62 189 LYS A CA 1
ATOM 1485 C C . LYS A 1 189 ? 7.920 12.581 5.918 1.00 89.62 189 LYS A C 1
ATOM 1487 O O . LYS A 1 189 ? 6.974 13.169 6.448 1.00 89.62 189 LYS A O 1
ATOM 1492 N N . PRO A 1 190 ? 9.210 12.844 6.202 1.00 73.62 190 PRO A N 1
ATOM 1493 C CA . PRO A 1 190 ? 9.565 13.978 7.031 1.00 73.62 190 PRO A CA 1
ATOM 1494 C C . PRO A 1 190 ? 8.925 15.187 6.372 1.00 73.62 190 PRO A C 1
ATOM 1496 O O . PRO A 1 190 ? 9.156 15.460 5.188 1.00 73.62 190 PRO A O 1
ATOM 1499 N N . GLU A 1 191 ? 8.022 15.828 7.102 1.00 62.41 191 GLU A N 1
ATOM 1500 C CA . GLU A 1 191 ? 7.462 17.085 6.671 1.00 62.41 191 GLU A CA 1
ATOM 1501 C C . GLU A 1 191 ? 8.669 18.009 6.545 1.00 62.41 191 GLU A C 1
ATOM 1503 O O . GLU A 1 191 ? 9.264 18.431 7.535 1.00 62.41 191 GLU A O 1
ATOM 1508 N N . VAL A 1 192 ? 9.094 18.290 5.310 1.00 50.94 192 VAL A N 1
ATOM 1509 C CA . VAL A 1 192 ? 9.734 19.575 5.080 1.00 50.94 192 VAL A CA 1
ATOM 1510 C C . VAL A 1 192 ? 8.641 20.521 5.513 1.00 50.94 192 VAL A C 1
ATOM 1512 O O . VAL A 1 192 ? 7.636 20.599 4.809 1.00 50.94 192 VAL A O 1
ATOM 1515 N N . LEU A 1 193 ? 8.790 21.087 6.713 1.00 44.09 193 LEU A N 1
ATOM 1516 C CA . LEU A 1 193 ? 7.996 22.172 7.261 1.00 44.09 193 LEU A CA 1
ATOM 1517 C C . LEU A 1 193 ? 7.858 23.223 6.161 1.00 44.09 193 LEU A C 1
ATOM 1519 O O . LEU A 1 193 ? 8.602 24.197 6.078 1.00 44.09 193 LEU A O 1
ATOM 1523 N N . GLN A 1 194 ? 6.893 23.024 5.272 1.00 44.28 194 GLN A N 1
ATOM 1524 C CA . GLN A 1 194 ? 6.302 24.080 4.502 1.00 44.28 194 GLN A CA 1
ATOM 1525 C C . GLN A 1 194 ? 5.485 24.807 5.552 1.00 44.28 194 GLN A C 1
ATOM 1527 O O . GLN A 1 194 ? 4.326 24.494 5.801 1.00 44.28 194 GLN A O 1
ATOM 1532 N N . LEU A 1 195 ? 6.185 25.739 6.198 1.00 43.47 195 LEU A N 1
ATOM 1533 C CA . LEU A 1 195 ? 5.807 26.844 7.077 1.00 43.47 195 LEU A CA 1
ATOM 1534 C C . LEU A 1 195 ? 4.594 27.669 6.585 1.00 43.47 195 LEU A C 1
ATOM 1536 O O . LEU A 1 195 ? 4.547 28.882 6.754 1.00 43.47 195 LEU A O 1
ATOM 1540 N N . ARG A 1 196 ? 3.610 27.059 5.925 1.00 44.81 196 ARG A N 1
ATOM 1541 C CA . ARG A 1 196 ? 2.534 27.747 5.212 1.00 44.81 196 ARG A CA 1
ATOM 1542 C C . ARG A 1 196 ? 1.137 27.455 5.744 1.00 44.81 196 ARG A C 1
ATOM 1544 O O . ARG A 1 196 ? 0.232 28.178 5.358 1.00 44.81 196 ARG A O 1
ATOM 1551 N N . HIS A 1 197 ? 0.952 26.498 6.658 1.00 45.62 197 HIS A N 1
ATOM 1552 C CA . HIS A 1 197 ? -0.376 26.233 7.239 1.00 45.62 197 HIS A CA 1
ATOM 1553 C C . HIS A 1 197 ? -0.482 26.404 8.760 1.00 45.62 197 HIS A C 1
ATOM 1555 O O . HIS A 1 197 ? -1.592 26.478 9.273 1.00 45.62 197 HIS A O 1
ATOM 1561 N N . CYS A 1 198 ? 0.625 26.623 9.476 1.00 39.50 198 CYS A N 1
ATOM 1562 C CA . CYS A 1 198 ? 0.592 26.993 10.899 1.00 39.50 198 CYS A CA 1
ATOM 1563 C C . CYS A 1 198 ? 0.716 28.519 11.109 1.00 39.50 198 CYS A C 1
ATOM 1565 O O . CYS A 1 198 ? 1.459 28.987 11.966 1.00 39.50 198 CYS A O 1
ATOM 1567 N N . ARG A 1 199 ? 0.034 29.322 10.276 1.00 44.81 199 ARG A N 1
ATOM 1568 C CA . ARG A 1 199 ? 0.004 30.796 10.406 1.00 44.81 199 ARG A CA 1
ATOM 1569 C C . ARG A 1 199 ? -1.402 31.405 10.371 1.00 44.81 199 ARG A C 1
ATOM 1571 O O . ARG A 1 199 ? -1.527 32.605 10.171 1.00 44.81 199 ARG A O 1
ATOM 1578 N N . SER A 1 200 ? -2.450 30.608 10.588 1.00 47.12 200 SER A N 1
ATOM 1579 C CA . SER A 1 200 ? -3.835 31.102 10.693 1.00 47.12 200 SER A CA 1
ATOM 1580 C C . SER A 1 200 ? -4.422 31.041 12.110 1.00 47.12 200 SER A C 1
ATOM 1582 O O . SER A 1 200 ? -5.601 31.331 12.287 1.00 47.12 200 SER A O 1
ATOM 1584 N N . ARG A 1 201 ? -3.629 30.695 13.140 1.00 46.47 201 ARG A N 1
ATOM 1585 C CA . ARG A 1 201 ? -4.133 30.559 14.524 1.00 46.47 201 ARG A CA 1
ATOM 1586 C C . ARG A 1 201 ? -3.225 31.117 15.630 1.00 46.47 201 ARG A C 1
ATOM 1588 O O . ARG A 1 201 ? -3.266 30.636 16.753 1.00 46.47 201 ARG A O 1
ATOM 1595 N N . LEU A 1 202 ? -2.431 32.146 15.323 1.00 45.94 202 LEU A N 1
ATOM 1596 C CA . LEU A 1 202 ? -1.641 32.905 16.312 1.00 45.94 202 LEU A CA 1
ATOM 1597 C C . LEU A 1 202 ? -1.793 34.428 16.143 1.00 45.94 202 LEU A C 1
ATOM 1599 O O . LEU A 1 202 ? -0.844 35.188 16.290 1.00 45.94 202 LEU A O 1
ATOM 1603 N N . SER A 1 203 ? -3.004 34.891 15.838 1.00 48.31 203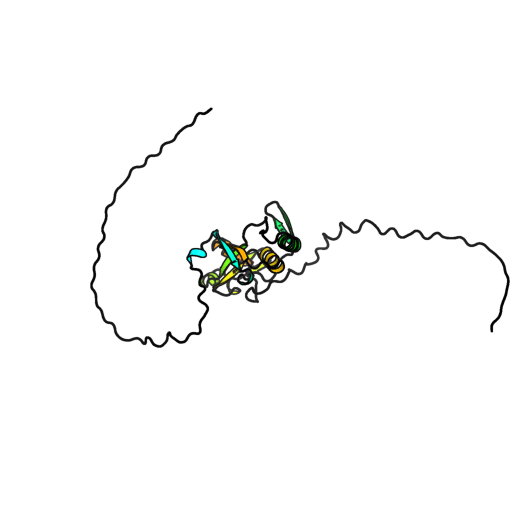 SER A N 1
ATOM 1604 C CA . SER A 1 203 ? -3.365 36.310 15.952 1.00 48.31 203 SER A CA 1
ATOM 1605 C C . SER A 1 203 ? -4.677 36.457 16.715 1.00 48.31 203 SER A C 1
ATOM 1607 O O . SER A 1 203 ? -5.675 36.947 16.197 1.00 48.31 203 SER A O 1
ATOM 1609 N N . SER A 1 204 ? -4.696 35.948 17.941 1.00 50.06 204 SER A N 1
ATOM 1610 C CA . SER A 1 204 ? -5.678 36.310 18.955 1.00 50.06 204 SER A CA 1
ATOM 1611 C C . SER A 1 204 ? -5.104 35.891 20.303 1.00 50.06 204 SER A C 1
ATOM 1613 O O . SER A 1 204 ? -4.783 34.722 20.493 1.00 50.06 204 SER A O 1
ATOM 1615 N N . VAL A 1 205 ? -4.982 36.858 21.210 1.00 50.94 205 VAL A N 1
ATOM 1616 C CA . VAL A 1 205 ? -4.529 36.724 22.603 1.00 50.94 205 VAL A CA 1
ATOM 1617 C C . VAL A 1 205 ? -3.009 36.658 22.801 1.00 50.94 205 VAL A C 1
ATOM 1619 O O . VAL A 1 205 ? -2.442 35.611 23.085 1.00 50.94 205 VAL A O 1
ATOM 1622 N N . CYS A 1 206 ? -2.369 37.824 22.718 1.00 34.62 206 CYS A N 1
ATOM 1623 C CA . CYS A 1 206 ? -1.275 38.239 23.605 1.00 34.62 206 CYS A CA 1
ATOM 1624 C C . CYS A 1 206 ? -1.257 39.777 23.613 1.00 34.62 206 CYS A C 1
ATOM 1626 O O . CYS A 1 206 ? -0.344 40.393 23.071 1.00 34.62 206 CYS A O 1
ATOM 1628 N N . ASP A 1 207 ? -2.292 40.397 24.185 1.00 44.06 207 ASP A N 1
ATOM 1629 C CA . ASP A 1 207 ? -2.150 41.770 24.673 1.00 44.06 207 ASP A CA 1
ATOM 1630 C C . ASP A 1 207 ? -1.354 41.702 25.986 1.00 44.06 207 ASP A C 1
ATOM 1632 O O . ASP A 1 207 ? -1.794 41.026 26.923 1.00 44.06 207 ASP A O 1
ATOM 1636 N N . PRO A 1 208 ? -0.174 42.336 26.090 1.00 53.81 208 PRO A N 1
ATOM 1637 C CA . PRO A 1 208 ? 0.499 42.467 27.373 1.00 53.81 208 PRO A CA 1
ATOM 1638 C C . PRO A 1 208 ? -0.307 43.421 28.274 1.00 53.81 208 PRO A C 1
ATOM 1640 O O . PRO A 1 208 ? -0.771 44.461 27.798 1.00 53.81 208 PRO A O 1
ATOM 1643 N N . PRO A 1 209 ? -0.472 43.127 29.577 1.00 47.97 209 PRO A N 1
ATOM 1644 C CA . PRO A 1 209 ? -1.125 44.057 30.484 1.00 47.97 209 PRO A CA 1
ATOM 1645 C C . PRO A 1 209 ? -0.300 45.347 30.589 1.00 47.97 209 PRO A C 1
ATOM 1647 O O . PRO A 1 209 ? 0.887 45.330 30.918 1.00 47.97 209 PRO A O 1
ATOM 1650 N N . LEU A 1 210 ? -0.957 46.472 30.300 1.00 46.19 210 LEU A N 1
ATOM 1651 C CA . LEU A 1 210 ? -0.442 47.818 30.521 1.00 46.19 210 LEU A CA 1
ATOM 1652 C C . LEU A 1 210 ? -0.082 47.980 32.002 1.00 46.19 210 LEU A C 1
ATOM 1654 O O . LEU A 1 210 ? -0.950 47.949 32.871 1.00 46.19 210 LEU A O 1
ATOM 1658 N N . VAL A 1 211 ? 1.207 48.158 32.282 1.00 55.38 211 VAL A N 1
ATOM 1659 C CA . VAL A 1 211 ? 1.717 48.519 33.607 1.00 55.38 211 VAL A CA 1
ATOM 1660 C C . VAL A 1 211 ? 1.299 49.964 33.906 1.00 55.38 211 VAL A C 1
ATOM 1662 O O . VAL A 1 211 ? 1.705 50.865 33.168 1.00 55.38 211 VAL A O 1
ATOM 1665 N N . PRO A 1 212 ? 0.524 50.245 34.969 1.00 49.25 212 PRO A N 1
ATOM 1666 C CA . PRO A 1 212 ? 0.261 51.618 35.367 1.00 49.25 212 PRO A CA 1
ATOM 1667 C C . PRO A 1 212 ? 1.509 52.223 36.021 1.00 49.25 212 PRO A C 1
ATOM 1669 O O . PRO A 1 212 ? 1.973 51.790 37.075 1.00 49.25 212 PRO A O 1
ATOM 1672 N N . THR A 1 213 ? 2.048 53.261 35.386 1.00 46.72 213 THR A N 1
ATOM 1673 C CA . THR A 1 213 ? 3.064 54.153 35.949 1.00 46.72 213 THR A CA 1
ATOM 1674 C C . THR A 1 213 ? 2.471 54.916 37.138 1.00 46.72 213 THR A C 1
ATOM 1676 O O . THR A 1 213 ? 1.780 55.919 36.959 1.00 46.72 213 THR A O 1
ATOM 1679 N N . VAL A 1 214 ? 2.735 54.462 38.365 1.00 51.75 214 VAL A N 1
ATOM 1680 C CA . VAL A 1 214 ? 2.416 55.234 39.574 1.00 51.75 214 VAL A CA 1
ATOM 1681 C C . VAL A 1 214 ? 3.543 56.233 39.824 1.00 51.75 214 VAL A C 1
ATOM 1683 O O . VAL A 1 214 ? 4.682 55.873 40.114 1.00 51.75 214 VAL A O 1
ATOM 1686 N N . ARG A 1 215 ? 3.199 57.514 39.657 1.00 45.53 215 ARG A N 1
ATOM 1687 C CA . ARG A 1 215 ? 4.010 58.678 40.020 1.00 45.53 215 ARG A CA 1
ATOM 1688 C C . ARG A 1 215 ? 4.314 58.655 41.515 1.00 45.53 215 ARG A C 1
ATOM 1690 O O . ARG A 1 215 ? 3.409 58.481 42.326 1.00 45.53 215 ARG A O 1
ATOM 1697 N N . GLY A 1 216 ? 5.572 58.910 41.856 1.00 44.19 216 GLY A N 1
ATOM 1698 C CA . GLY A 1 216 ? 5.984 59.151 43.229 1.00 44.19 216 GLY A CA 1
ATOM 1699 C C . GLY A 1 216 ? 5.353 60.414 43.807 1.00 44.19 216 GLY A C 1
ATOM 1700 O O . GLY A 1 216 ? 5.172 61.407 43.097 1.00 44.19 216 GLY A O 1
ATOM 1701 N N . ARG A 1 217 ? 5.068 60.367 45.110 1.00 46.44 217 ARG A N 1
ATOM 1702 C CA . ARG A 1 217 ? 5.141 61.525 45.996 1.00 46.44 217 ARG A CA 1
ATOM 1703 C C . ARG A 1 217 ? 5.166 61.086 47.469 1.00 46.44 217 ARG A C 1
ATOM 1705 O O . ARG A 1 217 ? 4.207 60.508 47.957 1.00 46.44 217 ARG A O 1
ATOM 1712 N N . ASP A 1 218 ? 6.292 61.403 48.097 1.00 43.06 218 ASP A N 1
ATOM 1713 C CA . ASP A 1 218 ? 6.454 61.996 49.425 1.00 43.06 218 ASP A CA 1
ATOM 1714 C C . ASP A 1 218 ? 6.172 61.282 50.766 1.00 43.06 218 ASP A C 1
ATOM 1716 O O . ASP A 1 218 ? 5.078 60.837 51.087 1.00 43.06 218 ASP A O 1
ATOM 1720 N N . HIS A 1 219 ? 7.222 61.437 51.587 1.00 43.12 219 HIS A N 1
AT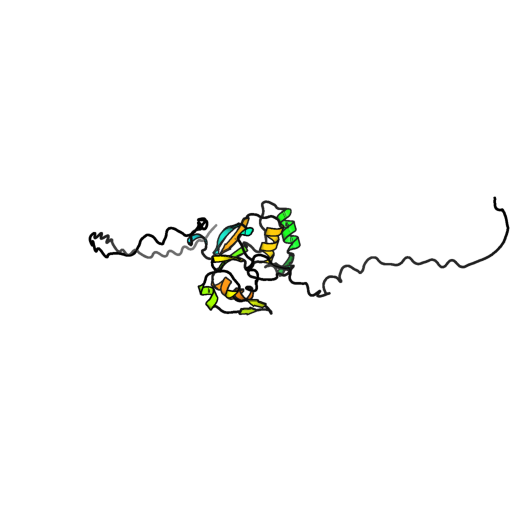OM 1721 C CA . HIS A 1 219 ? 7.295 61.853 52.992 1.00 43.12 219 HIS A CA 1
ATOM 1722 C C . HIS A 1 219 ? 7.162 60.849 54.154 1.00 43.12 219 HIS A C 1
ATOM 1724 O O . HIS A 1 219 ? 6.173 60.158 54.359 1.00 43.12 219 HIS A O 1
ATOM 1730 N N . SER A 1 220 ? 8.183 60.987 55.015 1.00 45.22 220 SER A N 1
ATOM 1731 C CA . SER A 1 220 ? 8.185 60.894 56.481 1.00 45.22 220 SER A CA 1
ATOM 1732 C C . SER A 1 220 ? 8.009 59.524 57.139 1.00 45.22 220 SER A C 1
ATOM 1734 O O . SER A 1 220 ? 6.902 59.064 57.363 1.00 45.22 220 SER A O 1
ATOM 1736 N N . GLY A 1 221 ? 9.133 59.012 57.649 1.00 40.53 221 GLY A N 1
ATOM 1737 C CA . GLY A 1 221 ? 9.375 59.101 59.089 1.00 40.53 221 GLY A CA 1
ATOM 1738 C C . GLY A 1 221 ? 9.014 57.889 59.954 1.00 40.53 221 GLY A C 1
ATOM 1739 O O . GLY A 1 221 ? 7.919 57.353 59.896 1.00 40.53 221 GLY A O 1
ATOM 1740 N N . VAL A 1 222 ? 9.936 57.641 60.890 1.00 48.50 222 VAL A N 1
ATOM 1741 C CA . VAL A 1 222 ? 9.751 57.018 62.215 1.00 48.50 222 VAL A CA 1
ATOM 1742 C C . VAL A 1 222 ? 9.901 55.486 62.303 1.00 48.50 222 VAL A C 1
ATOM 1744 O O . VAL A 1 222 ? 8.977 54.717 62.091 1.00 48.50 222 VAL A O 1
ATOM 1747 N N . SER A 1 223 ? 11.125 55.083 62.674 1.00 45.56 223 SER A N 1
ATOM 1748 C CA . SER A 1 223 ? 11.488 54.373 63.922 1.00 45.56 223 SER A CA 1
ATOM 1749 C C . SER A 1 223 ? 10.475 53.390 64.536 1.00 45.56 223 SER A C 1
ATOM 1751 O O . SER A 1 223 ? 9.429 53.832 64.992 1.00 45.56 223 SER A O 1
ATOM 1753 N N . PHE A 1 224 ? 10.847 52.111 64.714 1.00 43.75 224 PHE A N 1
ATOM 1754 C CA . PHE A 1 224 ? 11.102 51.482 66.032 1.00 43.75 224 PHE A CA 1
ATOM 1755 C C . PHE A 1 224 ? 11.357 49.958 65.953 1.00 43.75 224 PHE A C 1
ATOM 1757 O O . PHE A 1 224 ? 10.826 49.274 65.087 1.00 43.75 224 PHE A O 1
ATOM 1764 N N . ALA A 1 225 ? 12.085 49.486 66.978 1.00 47.81 225 ALA A N 1
ATOM 1765 C CA . ALA A 1 225 ? 12.198 48.130 67.548 1.00 47.81 225 ALA A CA 1
ATOM 1766 C C . ALA A 1 225 ? 13.067 47.097 66.793 1.00 47.81 225 ALA A C 1
ATOM 1768 O O . ALA A 1 225 ? 12.687 46.585 65.749 1.00 47.81 225 ALA A O 1
ATOM 1769 N N . LEU A 1 226 ? 14.338 46.909 67.170 1.00 51.72 226 LEU A N 1
ATOM 1770 C CA . LEU A 1 226 ? 14.918 46.135 68.293 1.00 51.72 226 LEU A CA 1
ATOM 1771 C C . LEU A 1 226 ? 14.790 44.603 68.185 1.00 51.72 226 LEU A C 1
ATOM 1773 O O . LEU A 1 226 ? 13.702 44.035 68.156 1.00 51.72 226 LEU A O 1
ATOM 1777 N N . GLN A 1 227 ? 15.981 44.002 68.172 1.00 51.66 227 GLN A N 1
ATOM 1778 C CA . GLN A 1 227 ? 16.346 42.596 68.310 1.00 51.66 227 GLN A CA 1
ATOM 1779 C C . GLN A 1 227 ? 15.903 41.978 69.645 1.00 51.66 227 GLN A C 1
ATOM 1781 O O . GLN A 1 227 ? 15.748 42.682 70.643 1.00 51.66 227 GLN A O 1
ATOM 1786 N N . GLN A 1 228 ? 15.780 40.648 69.638 1.00 63.25 228 GLN A N 1
ATOM 1787 C CA . GLN A 1 228 ? 16.069 39.813 70.808 1.00 63.25 228 GLN A CA 1
ATOM 1788 C C . GLN A 1 228 ? 17.578 39.619 70.945 1.00 63.25 228 GLN A C 1
ATOM 1790 O O . GLN A 1 228 ? 18.238 39.492 69.886 1.00 63.25 228 GLN A O 1
#

Sequence (228 aa):
MPAALHADKKKLYLGWPIVALIALLGFGSWSGGNLAAALNSPAVDRSYVGADDESAGTFCRLEAARIRYSQSTYSLYGKTEEGGFYSVEENIQWLKDHPDEDLPWGGPIRVFRKQAFMDDWGPLSHEGFTGDPKNLQNGKIYTLDHRRLVAYRLAGRKTIPAQWASLSVVRDNRWKFTTMNGGRSIAPKPEVLQLRHCRSRLSSVCDPPLVPTVRGRDHSGVSFALQQ

Secondary structure (DSSP, 8-state):
----------------------------------TTSSS-S---------GGGG-TT-EEEEEGGGEEESSSEE-SEEE-TTS-EEEHHHHHHHHHH-TT---SSS-SEEEEE--GGGGGG--EEETTEEE-GGGSPTT-EEES-HHHHHHHHHTT-SEEEEEEPPHHHHHHTGGG---SSTTS--EEPP----TTSTTSSSSSS-PPP-------------------

pLDDT: mean 74.39, std 25.54, range [31.62, 98.62]

Foldseek 3Di:
DDDDDDDDDDDDDDDDDDDDDDDDDDDDDDDDDDPPPPPDDDDDDPPDPDPVQQDAFHKDKDFLQQAFALAQADAQWDAFPVRDIDGLVNLLVVCLVVVVDADPTDAFWEKEAQAPVQQVLAWDADPRFIAGSVLADHRGMYTLCVSRSSSCVSSVHGITMYGYHDPVVCSVSRSRRHDNVNRNDHYHDPPPPPVPPVPPPPPDDDDDDDDDDDDDDDDDDDDDDDDD